Protein AF-A0AAU9XUI8-F1 (afdb_monomer_lite)

Organism: NCBI:txid46732

pLDDT: mean 92.91, std 8.06, range [48.41, 98.62]

Foldseek 3Di:
DPLAQVCCCVPCLVVLVVVVCCQVQADADPNDGGHDADAAEDDLSNLCSQQQFADQPAQLHASFALHGLVCLLVLVPPAGGSDDFLVLLQVLLVDPDPNSSSGHVHRHSHPHRVLRHDYALLVLLLVVLQLLVVVLCCLCVVLVHVVLVVVQCVVLPHDKDWDWDQDPVVRDIDIDMDRQRDPVSVVVSVSCLVRRPQLSSCVVSPPPCSVLSNVLSVLSVLLSVLQQDDPPDPSHDQLVRSLVSLSVSSVSVVVVDPSSSRGSSSSCSNHVVSVSCVVPVHCNVRHCSVVVVVD

Sequence (295 aa):
GKEDYEELKACLGHTFQEIDELKAEGVSIDGEHFDVEWYCCSDWKFLALVYGLNGASSKYFCIWCYCCKDQINNLDIDDWPIERKLSECTWLCQRSTTAARKGCTMPPLLNIPFEFVVVDTLHLFLRIMGLLFHQVVEVVVNNDCPDILSKEMERIQVEFKFYEEYNRLAEKTETKWTSLNGTLIRKELQKVLEKLDIKNVMEAVGTEDAEGIDNLWKGFQTLMRALQVQENDPDYLEPQHFKTYVREWGKLFLEMYYDDDITPYIHTFVYHVPQFLEMHGTLMQFNCQPVEKAC

Secondary structure (DSSP, 8-state):
---SHHHHHHHHHHHHHHHHHHHHH-EEETTEEE-----B---HHHHHHHTTB--TTSSB--SSS--BGGGTT-TTSS-------HHHHHHHTT-SSHHHHTTB-S--SS---GGGB---HHHHHHHHHHHHHHHHHHHHHHTT-HHHHHHHHHHTT----EEEEEETTTTEEEEEE----SGGGHHHHHHHHHH--HHHHHHHHT-TTHHHHHHHHHHHHHHHHHTTS-TTSTT---HHHHHHHHHHHHHHHHHHS-GGG--HHHHIIIIIHHHHHHHHS-STTS-SHHHHHH-

Radius of gyration: 21.37 Å; chains: 1; bounding box: 50×48×60 Å

Structure (mmCIF, N/CA/C/O backbone):
data_AF-A0AAU9XUI8-F1
#
_entry.id   AF-A0AAU9XUI8-F1
#
loop_
_atom_site.group_PDB
_atom_site.id
_atom_site.type_symbol
_atom_site.label_atom_id
_atom_site.label_alt_id
_atom_site.label_comp_id
_atom_site.label_asym_id
_atom_site.label_entity_id
_atom_site.label_seq_id
_atom_site.pdbx_PDB_ins_code
_atom_site.Cartn_x
_atom_site.Cartn_y
_atom_site.Cartn_z
_atom_site.occupancy
_atom_site.B_iso_or_equiv
_atom_site.auth_seq_id
_atom_site.auth_comp_id
_atom_site.auth_asym_id
_atom_site.auth_atom_id
_atom_site.pdbx_PDB_model_num
ATOM 1 N N . GLY A 1 1 ? 24.183 -1.309 5.885 1.00 56.25 1 GLY A N 1
ATOM 2 C CA . GLY A 1 1 ? 24.615 0.043 5.482 1.00 56.25 1 GLY A CA 1
ATOM 3 C C . GLY A 1 1 ? 23.551 1.046 5.870 1.00 56.25 1 GLY A C 1
ATOM 4 O O . GLY A 1 1 ? 22.540 0.642 6.438 1.00 56.25 1 GLY A O 1
ATOM 5 N N . LYS A 1 2 ? 23.768 2.334 5.595 1.00 73.19 2 LYS A N 1
ATOM 6 C CA . LYS A 1 2 ? 22.673 3.312 5.629 1.00 73.19 2 LYS A CA 1
ATOM 7 C C . LYS A 1 2 ? 21.789 3.068 4.409 1.00 73.19 2 LYS A C 1
ATOM 9 O O . LYS A 1 2 ? 22.297 2.834 3.324 1.00 73.19 2 LYS A O 1
ATOM 14 N N . GLU A 1 3 ? 20.481 3.064 4.600 1.00 81.38 3 GLU A N 1
ATOM 15 C CA . GLU A 1 3 ? 19.533 2.876 3.504 1.00 81.38 3 GLU A CA 1
ATOM 16 C C . GLU A 1 3 ? 19.201 4.248 2.903 1.00 81.38 3 GLU A C 1
ATOM 18 O O . GLU A 1 3 ? 18.193 4.870 3.250 1.00 81.38 3 GLU A O 1
ATOM 23 N N . ASP A 1 4 ? 20.123 4.758 2.083 1.00 93.06 4 ASP A N 1
ATOM 24 C CA . ASP A 1 4 ? 19.992 6.017 1.353 1.00 93.06 4 ASP A CA 1
ATOM 25 C C . ASP A 1 4 ? 20.417 5.870 -0.118 1.00 93.06 4 ASP A C 1
ATOM 27 O O . ASP A 1 4 ? 21.011 4.871 -0.524 1.00 93.06 4 ASP A O 1
ATOM 31 N N . TYR A 1 5 ? 20.052 6.864 -0.928 1.00 95.69 5 TYR A N 1
ATOM 32 C CA . TYR A 1 5 ? 20.221 6.834 -2.380 1.00 95.69 5 TYR A CA 1
ATOM 33 C C . TYR A 1 5 ? 21.685 6.676 -2.820 1.00 95.69 5 TYR A C 1
ATOM 35 O O . TYR A 1 5 ? 21.969 5.899 -3.730 1.00 95.69 5 TYR A O 1
ATOM 43 N N . GLU A 1 6 ? 22.614 7.410 -2.199 1.00 95.69 6 GLU A N 1
ATOM 44 C CA . GLU A 1 6 ? 24.020 7.403 -2.624 1.00 95.69 6 GLU A CA 1
ATOM 45 C C . GLU A 1 6 ? 24.696 6.083 -2.254 1.00 95.69 6 GLU A C 1
ATOM 47 O O . GLU A 1 6 ? 25.464 5.549 -3.053 1.00 95.69 6 GLU A O 1
ATOM 52 N N . GLU A 1 7 ? 24.357 5.511 -1.095 1.00 94.25 7 GLU A N 1
ATOM 53 C CA . GLU A 1 7 ? 24.832 4.182 -0.709 1.00 94.25 7 GLU A CA 1
ATOM 54 C C . GLU A 1 7 ? 24.298 3.105 -1.667 1.00 94.25 7 GLU A C 1
ATOM 56 O O . GLU A 1 7 ? 25.074 2.294 -2.166 1.00 94.25 7 GLU A O 1
ATOM 61 N N . LEU A 1 8 ? 22.997 3.113 -1.994 1.00 94.38 8 LEU A N 1
ATOM 62 C CA . LEU A 1 8 ? 22.423 2.151 -2.947 1.00 94.38 8 LEU A CA 1
ATOM 63 C C . LEU A 1 8 ? 23.074 2.271 -4.326 1.00 94.38 8 LEU A C 1
ATOM 65 O O . LEU A 1 8 ? 23.425 1.261 -4.930 1.00 94.38 8 LEU A O 1
ATOM 69 N N . LYS A 1 9 ? 23.297 3.498 -4.805 1.00 95.44 9 LYS A N 1
ATOM 70 C CA . LYS A 1 9 ? 24.006 3.751 -6.060 1.00 95.44 9 LYS A CA 1
ATOM 71 C C . LYS A 1 9 ? 25.438 3.216 -6.028 1.00 95.44 9 LYS A C 1
ATOM 73 O O . LYS A 1 9 ? 25.882 2.615 -7.003 1.00 95.44 9 LYS A O 1
ATOM 78 N N . ALA A 1 10 ? 26.161 3.436 -4.932 1.00 95.19 10 ALA A N 1
ATOM 79 C CA . ALA A 1 10 ? 27.543 2.990 -4.788 1.00 95.19 10 ALA A CA 1
ATOM 80 C C . ALA A 1 10 ? 27.653 1.463 -4.658 1.00 95.19 10 ALA A C 1
ATOM 82 O O . ALA A 1 10 ? 28.539 0.861 -5.261 1.00 95.19 10 ALA A O 1
ATOM 83 N N . CYS A 1 11 ? 26.759 0.835 -3.892 1.00 93.81 11 CYS A N 1
ATOM 84 C CA . CYS A 1 11 ? 26.808 -0.595 -3.600 1.00 93.81 11 CYS A CA 1
ATOM 85 C C . CYS A 1 11 ? 26.188 -1.466 -4.699 1.00 93.81 11 CYS A C 1
ATOM 87 O O . CYS A 1 11 ? 26.711 -2.542 -4.968 1.00 93.81 11 CYS A O 1
ATOM 89 N N . LEU A 1 12 ? 25.084 -1.028 -5.313 1.00 94.06 12 LEU A N 1
ATOM 90 C CA . LEU A 1 12 ? 24.313 -1.819 -6.282 1.00 94.06 12 LEU A CA 1
ATOM 91 C C . LEU A 1 12 ? 24.467 -1.331 -7.726 1.00 94.06 12 LEU A C 1
ATOM 93 O O . LEU A 1 12 ? 23.926 -1.952 -8.634 1.00 94.06 12 LEU A O 1
ATOM 97 N N . GLY A 1 13 ? 25.218 -0.251 -7.967 1.00 94.25 13 GLY A N 1
ATOM 98 C CA . GLY A 1 13 ? 25.363 0.338 -9.301 1.00 94.25 13 GLY A CA 1
ATOM 99 C C . GLY A 1 13 ? 25.880 -0.637 -10.362 1.00 94.25 13 GLY A C 1
ATOM 100 O O . GLY A 1 13 ? 25.384 -0.614 -11.482 1.00 94.25 13 GLY A O 1
ATOM 101 N N . HIS A 1 14 ? 26.816 -1.527 -10.008 1.00 96.12 14 HIS A N 1
ATOM 102 C CA . HIS A 1 14 ? 27.285 -2.577 -10.922 1.00 96.12 14 HIS A CA 1
ATOM 103 C C . HIS A 1 14 ? 26.170 -3.577 -11.249 1.00 96.12 14 HIS A C 1
ATOM 105 O O . HIS A 1 14 ? 25.941 -3.887 -12.409 1.00 96.12 14 HIS A O 1
ATOM 111 N N . THR A 1 15 ? 25.414 -4.019 -10.243 1.00 95.94 15 THR A N 1
ATOM 112 C CA . THR A 1 15 ? 24.267 -4.916 -10.439 1.00 95.94 15 THR A CA 1
ATOM 113 C C . THR A 1 15 ? 23.187 -4.283 -11.312 1.00 95.94 15 THR A C 1
ATOM 115 O O . THR A 1 15 ? 22.599 -4.956 -12.149 1.00 95.94 15 THR A O 1
ATOM 118 N N . PHE A 1 16 ? 22.932 -2.982 -11.164 1.00 95.56 16 PHE A N 1
ATOM 119 C CA . PHE A 1 16 ? 21.989 -2.273 -12.031 1.00 95.56 16 PHE A CA 1
ATOM 120 C C . PHE A 1 16 ? 22.480 -2.194 -13.484 1.00 95.56 16 PHE A C 1
ATOM 122 O O . PHE A 1 16 ? 21.672 -2.342 -14.394 1.00 95.56 16 PHE A O 1
ATOM 129 N N . GLN A 1 17 ? 23.790 -2.043 -13.708 1.00 95.62 17 GLN A N 1
ATOM 130 C CA . GLN A 1 17 ? 24.379 -2.125 -15.051 1.00 95.62 17 GLN A CA 1
ATOM 131 C C . GLN A 1 17 ? 24.225 -3.526 -15.651 1.00 95.62 17 GLN A C 1
ATOM 133 O O . GLN A 1 17 ? 23.785 -3.640 -16.788 1.00 95.62 17 GLN A O 1
ATOM 138 N N . GLU A 1 18 ? 24.489 -4.584 -14.880 1.00 96.06 18 GLU A N 1
ATOM 139 C CA . GLU A 1 18 ? 24.291 -5.973 -15.327 1.00 96.06 18 GLU A CA 1
ATOM 140 C C . GLU A 1 18 ? 22.822 -6.254 -15.696 1.00 96.06 18 GLU A C 1
ATOM 142 O O . GLU A 1 18 ? 22.547 -6.931 -16.685 1.00 96.06 18 GLU A O 1
ATOM 147 N N . ILE A 1 19 ? 21.863 -5.710 -14.935 1.00 95.94 19 ILE A N 1
ATOM 148 C CA . ILE A 1 19 ? 20.425 -5.794 -15.245 1.00 95.94 19 ILE A CA 1
ATOM 149 C C . ILE A 1 19 ? 20.117 -5.134 -16.597 1.00 95.94 19 ILE A C 1
ATOM 151 O O . ILE A 1 19 ? 19.383 -5.709 -17.407 1.00 95.94 19 ILE A O 1
ATOM 155 N N . ASP A 1 20 ? 20.677 -3.948 -16.847 1.00 95.12 20 ASP A N 1
ATOM 156 C CA . ASP A 1 20 ? 20.477 -3.199 -18.090 1.00 95.12 20 ASP A CA 1
ATOM 157 C C . ASP A 1 20 ? 21.125 -3.893 -19.296 1.00 95.12 20 ASP A C 1
ATOM 159 O O . ASP A 1 20 ? 20.507 -3.977 -20.359 1.00 95.12 20 ASP A O 1
ATOM 163 N N . GLU A 1 21 ? 22.335 -4.429 -19.128 1.00 96.25 21 GLU A N 1
ATOM 164 C CA . GLU A 1 21 ? 23.044 -5.209 -20.146 1.00 96.25 21 GLU A CA 1
ATOM 165 C C . GLU A 1 21 ? 22.259 -6.472 -20.507 1.00 96.25 21 GLU A C 1
ATOM 167 O O . GLU A 1 21 ? 21.961 -6.689 -21.679 1.00 96.25 21 GLU A O 1
ATOM 172 N N . LEU A 1 22 ? 21.807 -7.248 -19.514 1.00 96.06 22 LEU A N 1
ATOM 173 C CA . LEU A 1 22 ? 20.989 -8.444 -19.749 1.00 96.06 22 LEU A CA 1
ATOM 174 C C . LEU A 1 22 ? 19.675 -8.126 -20.468 1.00 96.06 22 LEU A C 1
ATOM 176 O O . LEU A 1 22 ? 19.237 -8.896 -21.318 1.00 96.06 22 LEU A O 1
ATOM 180 N N . LYS A 1 23 ? 19.046 -6.990 -20.154 1.00 95.12 23 LYS A N 1
ATOM 181 C CA . LYS A 1 23 ? 17.828 -6.541 -20.842 1.00 95.12 23 LYS A CA 1
ATOM 182 C C . LYS A 1 23 ? 18.091 -6.164 -22.301 1.00 95.12 23 LYS A C 1
ATOM 184 O O . LYS A 1 23 ? 17.230 -6.379 -23.147 1.00 95.12 23 LYS A O 1
ATOM 189 N N . ALA A 1 24 ? 19.239 -5.553 -22.585 1.00 95.38 24 ALA A N 1
ATOM 190 C CA . ALA A 1 24 ? 19.593 -5.090 -23.923 1.00 95.38 24 ALA A CA 1
ATOM 191 C C . ALA A 1 24 ? 20.117 -6.217 -24.822 1.00 95.38 24 ALA A C 1
ATOM 193 O O . ALA A 1 24 ? 19.858 -6.211 -26.025 1.00 95.38 24 ALA A O 1
ATOM 194 N N . GLU A 1 25 ? 20.873 -7.149 -24.245 1.00 96.38 25 GLU A N 1
ATOM 195 C CA . GLU A 1 25 ? 21.590 -8.192 -24.974 1.00 96.38 25 GLU A CA 1
ATOM 196 C C . GLU A 1 25 ? 20.904 -9.555 -24.923 1.00 96.38 25 GLU A C 1
ATOM 198 O O . GLU A 1 25 ? 21.263 -10.415 -25.719 1.00 96.38 25 GLU A O 1
ATOM 203 N N . GLY A 1 26 ? 19.953 -9.777 -24.013 1.00 95.94 26 GLY A N 1
ATOM 204 C CA . GLY A 1 26 ? 19.338 -11.086 -23.810 1.00 95.94 26 GLY A CA 1
ATOM 205 C C . GLY A 1 26 ? 20.325 -12.141 -23.293 1.00 95.94 26 GLY A C 1
ATOM 206 O O . GLY A 1 26 ? 21.434 -11.850 -22.844 1.00 95.94 26 GLY A O 1
ATOM 207 N N . VAL A 1 27 ? 19.921 -13.409 -23.344 1.00 96.56 27 VAL A N 1
ATOM 208 C CA . VAL A 1 27 ? 20.746 -14.559 -22.945 1.00 96.56 27 VAL A CA 1
ATOM 209 C C . VAL A 1 27 ? 20.716 -15.605 -24.050 1.00 96.56 27 VAL A C 1
ATOM 211 O O . VAL A 1 27 ? 19.664 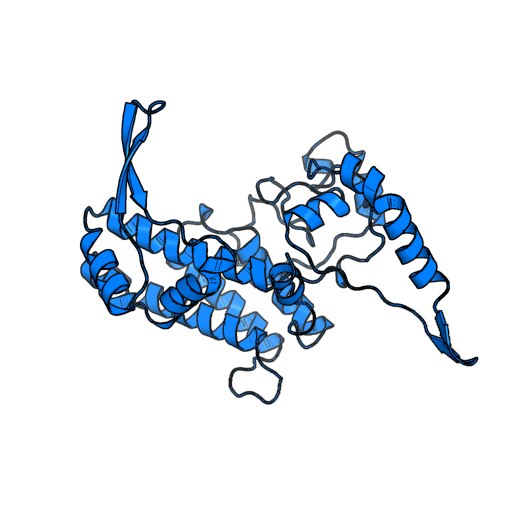-15.897 -24.604 1.00 96.56 27 VAL A O 1
ATOM 214 N N . SER A 1 28 ? 21.867 -16.201 -24.372 1.00 96.38 28 SER A N 1
ATOM 215 C CA . SER A 1 28 ? 21.942 -17.308 -25.335 1.00 96.38 28 SER A CA 1
ATOM 216 C C . SER A 1 28 ? 22.250 -18.629 -24.628 1.00 96.38 28 SER A C 1
ATOM 218 O O . SER A 1 28 ? 23.286 -18.748 -23.974 1.00 96.38 28 SER A O 1
ATOM 220 N N . ILE A 1 29 ? 21.368 -19.621 -24.764 1.00 95.88 29 ILE A N 1
ATOM 221 C CA . ILE A 1 29 ? 21.481 -20.951 -24.142 1.00 95.88 29 ILE A CA 1
ATOM 222 C C . ILE A 1 29 ? 21.334 -22.000 -25.244 1.00 95.88 29 ILE A C 1
ATOM 224 O O . ILE A 1 29 ? 20.373 -21.968 -26.002 1.00 95.88 29 ILE A O 1
ATOM 228 N N . ASP A 1 30 ? 22.314 -22.900 -25.375 1.00 96.06 30 ASP A N 1
ATOM 229 C CA . ASP A 1 30 ? 22.325 -23.986 -26.374 1.00 96.06 30 ASP A CA 1
ATOM 230 C C . ASP A 1 30 ? 22.086 -23.540 -27.834 1.00 96.06 30 ASP A C 1
ATOM 232 O O . ASP A 1 30 ? 21.603 -24.296 -28.674 1.00 96.06 30 ASP A O 1
ATOM 236 N N . GLY A 1 31 ? 22.489 -22.307 -28.160 1.00 94.94 31 GLY A N 1
ATOM 237 C CA . GLY A 1 31 ? 22.332 -21.715 -29.493 1.00 94.94 31 GLY A CA 1
ATOM 238 C C . GLY A 1 31 ? 20.983 -21.030 -29.734 1.00 94.94 31 GLY A C 1
ATOM 239 O O . GLY A 1 31 ? 20.799 -20.455 -30.806 1.00 94.94 31 GLY A O 1
ATOM 240 N N . GLU A 1 32 ? 20.076 -21.042 -28.757 1.00 97.19 32 GLU A N 1
ATOM 241 C CA . GLU A 1 32 ? 18.830 -20.274 -28.768 1.00 97.19 32 GLU A CA 1
ATOM 242 C C . GLU A 1 32 ? 18.992 -18.966 -27.989 1.00 97.19 32 GLU A C 1
ATOM 244 O O . GLU A 1 32 ? 19.669 -18.924 -26.961 1.00 97.19 32 GLU A O 1
ATOM 249 N N . HIS A 1 33 ? 18.386 -17.893 -28.497 1.00 97.00 33 HIS A N 1
ATOM 250 C CA . HIS A 1 33 ? 18.430 -16.563 -27.897 1.00 97.00 33 HIS A CA 1
ATOM 251 C C . HIS A 1 33 ? 17.125 -16.251 -27.166 1.00 97.00 33 HIS A C 1
ATOM 253 O O . HIS A 1 33 ? 16.044 -16.470 -27.715 1.00 97.00 33 HIS A O 1
ATOM 259 N N . PHE A 1 34 ? 17.240 -15.698 -25.964 1.00 97.50 34 PHE A N 1
ATOM 260 C CA . PHE A 1 34 ? 16.134 -15.337 -25.090 1.00 97.50 34 PHE A CA 1
ATOM 261 C C . PHE A 1 34 ? 16.229 -13.859 -24.726 1.00 97.50 34 PHE A C 1
ATOM 263 O O . PHE A 1 34 ? 17.203 -13.435 -24.102 1.00 97.50 34 PHE A O 1
ATOM 270 N N . ASP A 1 35 ? 15.198 -13.093 -25.071 1.00 97.31 35 ASP A N 1
ATOM 271 C CA . ASP A 1 35 ? 15.041 -11.727 -24.579 1.00 97.31 35 ASP A CA 1
ATOM 272 C C . ASP A 1 35 ? 14.717 -11.743 -23.077 1.00 97.31 35 ASP A C 1
ATOM 274 O O . ASP A 1 35 ? 14.042 -12.650 -22.578 1.00 97.31 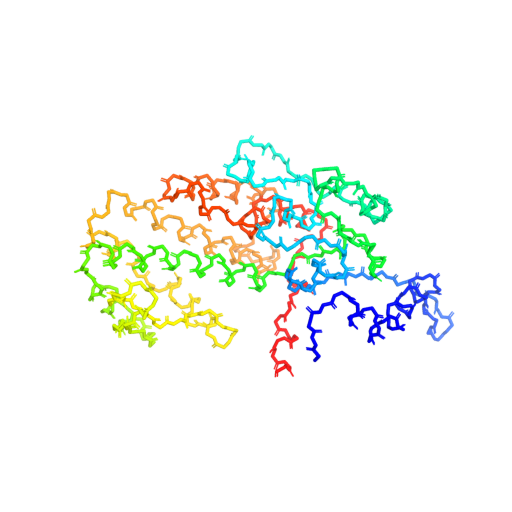35 ASP A O 1
ATOM 278 N N . VAL A 1 36 ? 15.182 -10.729 -22.345 1.00 95.50 36 VAL A N 1
ATOM 279 C CA . VAL A 1 36 ? 14.963 -10.608 -20.896 1.00 95.50 36 VAL A CA 1
ATOM 280 C C . VAL A 1 36 ? 14.090 -9.394 -20.595 1.00 95.50 36 VAL A C 1
ATOM 282 O O . VAL A 1 36 ? 14.446 -8.261 -20.918 1.00 95.50 36 VAL A O 1
ATOM 285 N N . GLU A 1 37 ? 12.971 -9.619 -19.904 1.00 93.81 37 GLU A N 1
ATOM 286 C CA . GLU A 1 37 ? 12.119 -8.560 -19.359 1.00 93.81 37 GLU A CA 1
ATOM 287 C C . GLU A 1 37 ? 12.142 -8.589 -17.828 1.00 93.81 37 GLU A C 1
ATOM 289 O O . GLU A 1 37 ? 11.849 -9.604 -17.194 1.00 93.81 37 GLU A O 1
ATOM 294 N N . TRP A 1 38 ? 12.507 -7.457 -17.226 1.00 94.62 38 TRP A N 1
ATOM 295 C CA . TRP A 1 38 ? 12.613 -7.324 -15.778 1.00 94.62 38 TRP A CA 1
ATOM 296 C C . TRP A 1 38 ? 11.360 -6.711 -15.172 1.00 94.62 38 TRP A C 1
ATOM 298 O O . TRP A 1 38 ? 10.917 -5.639 -15.586 1.00 94.62 38 TRP A O 1
ATOM 308 N N . TYR A 1 39 ? 10.892 -7.346 -14.102 1.00 94.62 39 TYR A N 1
ATOM 309 C CA . TYR A 1 39 ? 9.878 -6.826 -13.197 1.00 94.62 39 TYR A CA 1
ATOM 310 C C . TYR A 1 39 ? 10.537 -6.487 -11.860 1.00 94.62 39 TYR A C 1
ATOM 312 O O . TYR A 1 39 ? 11.420 -7.205 -11.388 1.00 94.62 39 TYR A O 1
ATOM 320 N N . CYS A 1 40 ? 10.108 -5.393 -11.238 1.00 94.56 40 CYS A N 1
ATOM 321 C CA . CYS A 1 40 ? 10.583 -4.963 -9.930 1.00 94.56 40 CYS A CA 1
ATOM 322 C C . CYS A 1 40 ? 9.425 -4.988 -8.936 1.00 94.56 40 CYS A C 1
ATOM 324 O O . CYS A 1 40 ? 8.393 -4.374 -9.177 1.00 94.56 40 CYS A O 1
ATOM 326 N N . CYS A 1 41 ? 9.607 -5.667 -7.808 1.00 93.88 41 CYS A N 1
ATOM 327 C CA . CYS A 1 41 ? 8.666 -5.671 -6.695 1.00 93.88 41 CYS A CA 1
ATOM 328 C C . CYS A 1 41 ? 9.476 -5.574 -5.405 1.00 93.88 41 CYS A C 1
ATOM 330 O O . CYS A 1 41 ? 10.363 -6.393 -5.166 1.00 93.88 41 CYS A O 1
ATOM 332 N N . SER A 1 42 ? 9.216 -4.546 -4.604 1.00 93.12 42 SER A N 1
ATOM 333 C CA . SER A 1 42 ? 9.920 -4.302 -3.346 1.00 93.12 42 SER A CA 1
ATOM 334 C C . SER A 1 42 ? 9.079 -3.408 -2.435 1.00 93.12 42 SER A C 1
ATOM 336 O O . SER A 1 42 ? 8.037 -2.889 -2.849 1.00 93.12 42 SER A O 1
ATOM 338 N N . ASP A 1 43 ? 9.523 -3.211 -1.197 1.00 91.88 43 ASP A N 1
ATOM 339 C CA . ASP A 1 43 ? 8.865 -2.302 -0.268 1.00 91.88 43 ASP A CA 1
ATOM 340 C C . ASP A 1 43 ? 8.940 -0.837 -0.748 1.00 91.88 43 ASP A C 1
ATOM 342 O O . ASP A 1 43 ? 9.807 -0.430 -1.531 1.00 91.88 43 ASP A O 1
ATOM 346 N N . TRP A 1 44 ? 8.015 -0.009 -0.251 1.00 94.44 44 TRP A N 1
ATOM 347 C CA . TRP A 1 44 ? 7.873 1.384 -0.686 1.00 94.44 44 TRP A CA 1
ATOM 348 C C . TRP A 1 44 ? 9.148 2.206 -0.519 1.00 94.44 44 TRP A C 1
ATOM 350 O O . TRP A 1 44 ? 9.434 3.073 -1.346 1.00 94.44 44 TRP A O 1
ATOM 360 N N . LYS A 1 45 ? 9.885 2.000 0.578 1.00 94.19 45 LYS A N 1
ATOM 361 C CA . LYS A 1 45 ? 11.055 2.818 0.890 1.00 94.19 45 LYS A CA 1
ATOM 362 C C . LYS A 1 45 ? 12.165 2.509 -0.100 1.00 94.19 45 LYS A C 1
ATOM 364 O O . LYS A 1 45 ? 12.710 3.450 -0.677 1.00 94.19 45 LYS A O 1
ATOM 369 N N . PHE A 1 46 ? 12.431 1.229 -0.349 1.00 94.81 46 PHE A N 1
ATOM 370 C CA . PHE A 1 46 ? 13.392 0.823 -1.362 1.00 94.81 46 PHE A CA 1
ATOM 371 C C . PHE A 1 46 ? 13.013 1.369 -2.742 1.00 94.81 46 PHE A C 1
ATOM 373 O O . PHE A 1 46 ? 13.839 2.024 -3.375 1.00 94.81 46 PHE A O 1
ATOM 380 N N . LEU A 1 47 ? 11.757 1.186 -3.176 1.00 96.44 47 LEU A N 1
ATOM 381 C CA . LEU A 1 47 ? 11.278 1.695 -4.468 1.00 96.44 47 LEU A CA 1
ATOM 382 C C . LEU A 1 47 ? 11.433 3.218 -4.576 1.00 96.44 47 LEU A C 1
ATOM 384 O O . LEU A 1 47 ? 11.980 3.720 -5.557 1.00 96.44 47 LEU A O 1
ATOM 388 N N . ALA A 1 48 ? 11.017 3.970 -3.556 1.00 97.06 48 ALA A N 1
ATOM 389 C CA . ALA A 1 48 ? 11.179 5.419 -3.554 1.00 97.06 48 ALA A CA 1
ATOM 390 C C . ALA A 1 48 ? 12.656 5.825 -3.675 1.00 97.06 48 ALA A C 1
ATOM 392 O O . ALA A 1 48 ? 12.973 6.745 -4.423 1.00 97.06 48 ALA A O 1
ATOM 393 N N . LEU A 1 49 ? 13.570 5.120 -3.000 1.00 96.94 49 LEU A N 1
ATOM 394 C CA . LEU A 1 49 ? 15.000 5.394 -3.103 1.00 96.94 49 LEU A CA 1
ATOM 395 C C . LEU A 1 49 ? 15.544 5.079 -4.500 1.00 96.94 49 LEU A C 1
ATOM 397 O O . LEU A 1 49 ? 16.127 5.961 -5.123 1.00 96.94 49 LEU A O 1
ATOM 401 N N . VAL A 1 50 ? 15.339 3.872 -5.032 1.00 96.69 50 VAL A N 1
ATOM 402 C CA . VAL A 1 50 ? 15.930 3.482 -6.327 1.00 96.69 50 VAL A CA 1
ATOM 403 C C . VAL A 1 50 ? 15.344 4.240 -7.515 1.00 96.69 50 VAL A C 1
ATOM 405 O O . VAL A 1 50 ? 16.039 4.414 -8.509 1.00 96.69 50 VAL A O 1
ATOM 408 N N . TYR A 1 51 ? 14.117 4.758 -7.420 1.00 97.62 51 TYR A N 1
ATOM 409 C CA . TYR A 1 51 ? 13.538 5.634 -8.448 1.00 97.62 51 TYR A CA 1
ATOM 410 C C . TYR A 1 51 ? 13.784 7.127 -8.194 1.00 97.62 51 TYR A C 1
ATOM 412 O O . TYR A 1 51 ? 13.298 7.963 -8.959 1.00 97.62 51 TYR A O 1
ATOM 420 N N . GLY A 1 52 ? 14.534 7.480 -7.143 1.00 97.19 52 GLY A N 1
ATOM 421 C CA . GLY A 1 52 ? 14.856 8.868 -6.821 1.00 97.19 52 GLY A CA 1
ATOM 422 C C . GLY A 1 52 ? 13.610 9.702 -6.517 1.00 97.19 52 GLY A C 1
ATOM 423 O O . GLY A 1 52 ? 13.495 10.847 -6.954 1.00 97.19 52 GLY A O 1
ATOM 424 N N . LEU A 1 53 ? 12.649 9.119 -5.807 1.00 97.44 53 LEU A N 1
ATOM 425 C CA . LEU A 1 53 ? 11.384 9.728 -5.425 1.00 97.44 53 LEU A CA 1
ATOM 426 C C . LEU A 1 53 ? 11.371 10.113 -3.942 1.00 97.44 53 LEU A C 1
ATOM 428 O O . LEU A 1 53 ? 12.145 9.648 -3.106 1.00 97.44 53 LEU A O 1
ATOM 432 N N . ASN A 1 54 ? 10.440 10.993 -3.607 1.00 95.69 54 ASN A N 1
ATOM 433 C CA . ASN A 1 54 ? 10.091 11.327 -2.241 1.00 95.69 54 ASN A CA 1
ATOM 434 C C . ASN A 1 54 ? 9.483 10.127 -1.497 1.00 95.69 54 ASN A C 1
ATOM 436 O O . ASN A 1 54 ? 8.789 9.293 -2.074 1.00 95.69 54 ASN A O 1
ATOM 440 N N . GLY A 1 55 ? 9.671 10.098 -0.177 1.00 94.06 55 GLY A N 1
ATOM 441 C CA . GLY A 1 55 ? 9.041 9.092 0.676 1.00 94.06 55 GLY A CA 1
ATOM 442 C C . GLY A 1 55 ? 7.522 9.268 0.799 1.00 94.06 55 GLY A C 1
ATOM 443 O O . GLY A 1 55 ? 6.985 10.357 0.577 1.00 94.06 55 GLY A O 1
ATOM 444 N N . ALA A 1 56 ? 6.853 8.205 1.255 1.00 93.12 56 ALA A N 1
ATOM 445 C CA . ALA A 1 56 ? 5.396 8.088 1.394 1.00 93.12 56 ALA A CA 1
ATOM 446 C C . ALA A 1 56 ? 4.716 9.229 2.189 1.00 93.12 56 ALA A C 1
ATOM 448 O O . ALA A 1 56 ? 3.545 9.531 1.984 1.00 93.12 56 ALA A O 1
ATOM 449 N N . SER A 1 57 ? 5.437 9.897 3.094 1.00 92.62 57 SER A N 1
ATOM 450 C CA . SER A 1 57 ? 4.916 11.012 3.897 1.00 92.62 57 SER A CA 1
ATOM 451 C C . SER A 1 57 ? 4.933 12.371 3.180 1.00 92.62 57 SER A C 1
ATOM 453 O O . SER A 1 57 ? 4.447 13.359 3.735 1.00 92.62 57 SER A O 1
ATOM 455 N N . SER A 1 58 ? 5.466 12.450 1.962 1.00 95.06 58 SER A N 1
ATOM 456 C CA . SER A 1 58 ? 5.637 13.706 1.220 1.00 95.06 58 SER A CA 1
ATOM 457 C C . SER A 1 58 ? 4.366 14.142 0.488 1.00 95.06 58 SER A C 1
ATOM 459 O O . SER A 1 58 ? 3.447 13.352 0.301 1.00 95.06 58 SER A O 1
ATOM 461 N N . LYS A 1 59 ? 4.317 15.403 0.022 1.00 95.62 59 LYS A N 1
ATOM 462 C CA . LYS A 1 59 ? 3.175 15.927 -0.753 1.00 95.62 59 LYS A CA 1
ATOM 463 C C . LYS A 1 59 ? 2.879 15.085 -1.995 1.00 95.62 59 LYS A C 1
ATOM 465 O O . LYS A 1 59 ? 1.733 14.723 -2.207 1.00 95.62 59 LYS A O 1
ATOM 470 N N . TYR A 1 60 ? 3.902 14.800 -2.797 1.00 96.81 60 TYR A N 1
ATOM 471 C CA . TYR A 1 60 ? 3.839 13.824 -3.884 1.00 96.81 60 TYR A CA 1
ATOM 472 C C . TYR A 1 60 ? 4.479 12.548 -3.366 1.00 96.81 60 TYR A C 1
ATOM 474 O O . TYR A 1 60 ? 5.703 12.495 -3.230 1.00 96.81 60 TYR A O 1
ATOM 482 N N . PHE A 1 61 ? 3.639 11.591 -3.001 1.00 96.44 61 PHE A N 1
ATOM 483 C CA . PHE A 1 61 ? 4.051 10.360 -2.338 1.00 96.44 61 PHE A CA 1
ATOM 484 C C . PHE A 1 61 ? 4.102 9.178 -3.307 1.00 96.44 61 PHE A C 1
ATOM 486 O O . PHE A 1 61 ? 4.919 8.286 -3.112 1.00 96.44 61 PHE A O 1
ATOM 493 N N . CYS A 1 62 ? 3.218 9.162 -4.314 1.00 97.75 62 CYS A N 1
ATOM 494 C CA . CYS A 1 62 ? 2.939 7.974 -5.112 1.00 97.75 62 CYS A CA 1
ATOM 495 C C . CYS A 1 62 ? 4.092 7.610 -6.054 1.00 97.75 62 CYS A C 1
ATOM 497 O O . CYS A 1 62 ? 4.624 8.471 -6.764 1.00 97.75 62 CYS A O 1
ATOM 499 N N . ILE A 1 63 ? 4.422 6.315 -6.081 1.00 98.00 63 ILE A N 1
ATOM 500 C CA . ILE A 1 63 ? 5.446 5.724 -6.948 1.00 98.00 63 ILE A CA 1
ATOM 501 C C . ILE A 1 63 ? 5.018 5.737 -8.416 1.00 98.00 63 ILE A C 1
ATOM 503 O O . ILE A 1 63 ? 5.890 5.797 -9.267 1.00 98.00 63 ILE A O 1
ATOM 507 N N . TRP A 1 64 ? 3.717 5.727 -8.725 1.00 98.31 64 TRP A N 1
ATOM 508 C CA . TRP A 1 64 ? 3.221 5.489 -10.089 1.00 98.31 64 TRP A CA 1
ATOM 509 C C . TRP A 1 64 ? 2.537 6.693 -10.743 1.00 98.31 64 TRP A C 1
ATOM 511 O O . TRP A 1 64 ? 2.627 6.861 -11.959 1.00 98.31 64 TRP A O 1
ATOM 521 N N . CYS A 1 65 ? 1.900 7.560 -9.953 1.00 97.88 65 CYS A N 1
ATOM 522 C CA . CYS A 1 65 ? 1.155 8.717 -10.452 1.00 97.88 65 CYS A CA 1
ATOM 523 C C . CYS A 1 65 ? 1.579 10.037 -9.788 1.00 97.88 65 CYS A C 1
ATOM 525 O O . CYS A 1 65 ? 2.461 10.079 -8.915 1.00 97.88 65 CYS A O 1
ATOM 527 N N . TYR A 1 66 ? 0.937 11.135 -10.196 1.00 96.62 66 TYR A N 1
ATOM 528 C CA . TYR A 1 66 ? 1.158 12.467 -9.628 1.00 96.62 66 TYR A CA 1
ATOM 529 C C . TYR A 1 66 ? 0.129 12.898 -8.574 1.00 96.62 66 TYR A C 1
ATOM 531 O O . TYR A 1 66 ? 0.089 14.086 -8.240 1.00 96.62 66 TYR A O 1
ATOM 539 N N . CYS A 1 67 ? -0.650 11.966 -8.010 1.00 96.88 67 CYS A N 1
ATOM 540 C CA . CYS A 1 67 ? -1.537 12.256 -6.883 1.00 96.88 67 CYS A CA 1
ATOM 541 C C . CYS A 1 67 ? -0.762 12.941 -5.754 1.00 96.88 67 CYS A C 1
ATOM 543 O O . CYS A 1 67 ? 0.346 12.527 -5.381 1.00 96.88 67 CYS A O 1
ATOM 545 N N . CYS A 1 68 ? -1.351 14.000 -5.203 1.00 95.50 68 CYS A N 1
ATOM 546 C CA . CYS A 1 68 ? -0.799 14.682 -4.045 1.00 95.50 68 CYS A CA 1
ATOM 547 C C . CYS A 1 68 ? -1.644 14.443 -2.794 1.00 95.50 68 CYS A C 1
ATOM 549 O O . CYS A 1 68 ? -2.794 14.021 -2.887 1.00 95.50 68 CYS A O 1
ATOM 551 N N . LYS A 1 69 ? -1.070 14.714 -1.617 1.00 94.38 69 LYS A N 1
ATOM 552 C CA . LYS A 1 69 ? -1.775 14.597 -0.331 1.00 94.38 69 LYS A CA 1
ATOM 553 C C . LYS A 1 69 ? -3.083 15.386 -0.289 1.00 94.38 69 LYS A C 1
ATOM 555 O O . LYS A 1 69 ? -4.045 14.894 0.274 1.00 94.38 69 LYS A O 1
ATOM 560 N N . ASP A 1 70 ? -3.142 16.536 -0.957 1.00 94.25 70 ASP A N 1
ATOM 561 C CA . ASP A 1 70 ? -4.350 17.371 -1.021 1.00 94.25 70 ASP A CA 1
ATOM 562 C C . ASP A 1 70 ? -5.506 16.697 -1.799 1.00 94.25 70 ASP A C 1
ATOM 564 O O . ASP A 1 70 ? -6.621 17.204 -1.799 1.00 94.25 70 ASP A O 1
ATOM 568 N N . GLN A 1 71 ? -5.236 15.601 -2.518 1.00 95.69 71 GLN A N 1
ATOM 569 C CA . GLN A 1 71 ? -6.203 14.882 -3.356 1.00 95.69 71 GLN A CA 1
ATOM 570 C C . GLN A 1 71 ? -6.368 13.415 -2.945 1.00 95.69 71 GLN A C 1
ATOM 572 O O . GLN A 1 71 ? -7.144 12.700 -3.575 1.00 95.69 71 GLN A O 1
ATOM 577 N N . ILE A 1 72 ? -5.622 12.940 -1.942 1.00 95.75 72 ILE A N 1
ATOM 578 C CA . ILE A 1 72 ? -5.527 11.506 -1.642 1.00 95.75 72 ILE A CA 1
ATOM 579 C C . ILE A 1 72 ? -6.855 10.924 -1.139 1.00 95.75 72 ILE A C 1
ATOM 581 O O . ILE A 1 72 ? -7.185 9.789 -1.472 1.00 95.75 72 ILE A O 1
ATOM 585 N N . ASN A 1 73 ? -7.629 11.726 -0.408 1.00 95.81 73 ASN A N 1
ATOM 586 C CA . ASN A 1 73 ? -8.965 11.413 0.097 1.00 95.81 73 ASN A CA 1
ATOM 587 C C . ASN A 1 73 ? -10.075 11.617 -0.951 1.00 95.81 73 ASN A C 1
ATOM 589 O O . ASN A 1 73 ? -11.210 11.219 -0.720 1.00 95.81 73 ASN A O 1
ATOM 593 N N . ASN A 1 74 ? -9.790 12.215 -2.114 1.00 95.88 74 ASN A N 1
ATOM 594 C CA . ASN A 1 74 ? -10.803 12.386 -3.149 1.00 95.88 74 ASN A CA 1
ATOM 595 C C . ASN A 1 74 ? -10.966 11.085 -3.947 1.00 95.88 74 ASN A C 1
ATOM 597 O O . ASN A 1 74 ? -10.292 10.851 -4.956 1.00 95.88 74 ASN A O 1
ATOM 601 N N . LEU A 1 75 ? -11.877 10.230 -3.479 1.00 94.50 75 LEU A N 1
ATOM 602 C CA . LEU A 1 75 ? -12.207 8.965 -4.131 1.00 94.50 75 LEU A CA 1
ATOM 603 C C . LEU A 1 75 ? -13.239 9.089 -5.258 1.00 94.50 75 LEU A C 1
ATOM 605 O O . LEU A 1 75 ? -13.555 8.076 -5.877 1.00 94.50 75 LEU A O 1
ATOM 609 N N . ASP A 1 76 ? -13.701 10.293 -5.598 1.00 93.94 76 ASP A N 1
ATOM 610 C CA . ASP A 1 76 ? -14.550 10.526 -6.776 1.00 93.94 76 ASP A CA 1
ATOM 611 C C . ASP A 1 76 ? -13.745 10.712 -8.071 1.00 93.94 76 ASP A C 1
ATOM 613 O O . ASP A 1 76 ? -14.316 10.749 -9.157 1.00 93.94 76 ASP A O 1
ATOM 617 N N . ILE A 1 77 ? -12.414 10.800 -7.984 1.00 94.94 77 ILE A N 1
ATOM 618 C CA . ILE A 1 77 ? -11.536 10.807 -9.160 1.00 94.94 77 ILE A CA 1
ATOM 619 C C . ILE A 1 77 ? -11.615 9.444 -9.845 1.00 94.94 77 ILE A C 1
ATOM 621 O O . ILE A 1 77 ? -11.241 8.452 -9.234 1.00 94.94 77 ILE A O 1
ATOM 625 N N . ASP A 1 78 ? -12.054 9.386 -11.104 1.00 91.75 78 ASP A N 1
ATOM 626 C CA . ASP A 1 78 ? -12.255 8.119 -11.824 1.00 91.75 78 ASP A CA 1
ATOM 627 C C . ASP A 1 78 ? -11.014 7.219 -11.814 1.00 91.75 78 ASP A C 1
ATOM 629 O O . ASP A 1 78 ? -11.118 6.027 -11.510 1.00 91.75 78 ASP A O 1
ATOM 633 N N . ASP A 1 79 ? -9.843 7.794 -12.109 1.00 93.81 79 ASP A N 1
ATOM 634 C CA . ASP A 1 79 ? -8.589 7.052 -12.138 1.00 93.81 79 ASP A CA 1
ATOM 635 C C . ASP A 1 79 ? -7.359 7.909 -11.808 1.00 93.81 79 ASP A C 1
ATOM 637 O O . ASP A 1 79 ? -7.305 9.108 -12.094 1.00 93.81 79 ASP A O 1
ATOM 641 N N . TRP A 1 80 ? -6.342 7.242 -11.266 1.00 97.56 80 TRP A N 1
ATOM 642 C CA . TRP A 1 80 ? -4.976 7.741 -11.147 1.00 97.56 80 TRP A CA 1
ATOM 643 C C . TRP A 1 80 ? -4.071 6.818 -11.961 1.00 97.56 80 TRP A C 1
ATOM 645 O O . TRP A 1 80 ? -3.607 5.805 -11.430 1.00 97.56 80 TRP A O 1
ATOM 655 N N . PRO A 1 81 ? -3.826 7.122 -13.245 1.00 97.62 81 PRO A N 1
ATOM 656 C CA . PRO A 1 81 ? -3.090 6.217 -14.113 1.00 97.62 81 PRO A CA 1
ATOM 657 C C . PRO A 1 81 ? -1.634 6.070 -13.662 1.00 97.62 81 PRO A C 1
ATOM 659 O O . PRO A 1 81 ? -1.036 7.004 -13.119 1.00 97.62 81 PRO A O 1
ATOM 662 N N . ILE A 1 82 ? -1.041 4.908 -13.932 1.00 98.06 82 ILE A N 1
ATOM 663 C CA . ILE A 1 82 ? 0.416 4.753 -13.947 1.00 98.06 82 ILE A CA 1
ATOM 664 C C . ILE A 1 82 ? 0.939 5.634 -15.090 1.00 98.06 82 ILE A C 1
ATOM 666 O O . ILE A 1 82 ? 0.812 5.302 -16.264 1.00 98.06 82 ILE A O 1
ATOM 670 N N . GLU A 1 83 ? 1.454 6.813 -14.745 1.00 96.19 83 GLU A N 1
ATOM 671 C CA . GLU A 1 83 ? 1.787 7.861 -15.722 1.00 96.19 83 GLU A CA 1
ATOM 672 C C . GLU A 1 83 ? 3.227 8.365 -15.612 1.00 96.19 83 GLU A C 1
ATOM 674 O O . GLU A 1 83 ? 3.704 9.063 -16.510 1.00 96.19 83 GLU A O 1
ATOM 679 N N . ARG A 1 84 ? 3.940 8.024 -14.530 1.00 96.94 84 ARG A N 1
ATOM 680 C CA . ARG A 1 84 ? 5.346 8.404 -14.385 1.00 96.94 84 ARG A CA 1
ATOM 681 C C . ARG A 1 84 ? 6.205 7.718 -15.437 1.00 96.94 84 ARG A C 1
ATOM 683 O O . ARG A 1 84 ? 6.042 6.540 -15.731 1.00 96.94 84 ARG A O 1
ATOM 690 N N . LYS A 1 85 ? 7.202 8.450 -15.935 1.00 96.56 85 LYS A N 1
ATOM 691 C CA . LYS A 1 85 ? 8.203 7.942 -16.879 1.00 96.56 85 LYS A CA 1
ATOM 692 C C . LYS A 1 85 ? 9.607 8.165 -16.343 1.00 96.56 85 LYS A C 1
ATOM 694 O O . LYS A 1 85 ? 9.909 9.230 -15.806 1.00 96.56 85 LYS A O 1
ATOM 699 N N . LEU A 1 86 ? 10.495 7.194 -16.560 1.00 96.12 86 LEU A N 1
ATOM 700 C CA . LEU A 1 86 ? 11.901 7.270 -16.137 1.00 96.12 86 LEU A CA 1
ATOM 701 C C . LEU A 1 86 ? 12.604 8.515 -16.687 1.00 96.12 86 LEU A C 1
ATOM 703 O O . LEU A 1 86 ? 13.250 9.258 -15.947 1.00 96.12 86 LEU A O 1
ATOM 707 N N . SER A 1 87 ? 12.419 8.781 -17.984 1.00 94.88 87 SER A N 1
ATOM 708 C CA . SER A 1 87 ? 12.971 9.965 -18.646 1.00 94.88 87 SER A CA 1
ATOM 709 C C . SER A 1 87 ? 12.453 11.261 -18.028 1.00 94.88 87 SER A C 1
ATOM 711 O O . SER A 1 87 ? 13.200 12.236 -17.940 1.00 94.88 87 SER A O 1
ATOM 713 N N . GLU A 1 88 ? 11.203 11.269 -17.556 1.00 94.94 88 GLU A N 1
ATOM 714 C CA . GLU A 1 88 ? 10.616 12.427 -16.900 1.00 94.94 88 GLU A CA 1
ATOM 715 C C . GLU A 1 88 ? 11.183 12.670 -15.509 1.00 94.94 88 GLU A C 1
ATOM 717 O O . GLU A 1 88 ? 11.546 13.803 -15.189 1.00 94.94 88 GLU A O 1
ATOM 722 N N . CYS A 1 89 ? 11.345 11.614 -14.712 1.00 96.19 89 CYS A N 1
ATOM 723 C CA . CYS A 1 89 ? 11.945 11.703 -13.383 1.00 96.19 89 CYS A CA 1
ATOM 724 C C . CYS A 1 89 ? 13.344 12.345 -13.422 1.00 96.19 89 CYS A C 1
ATOM 726 O O . CYS A 1 89 ? 13.631 13.235 -12.617 1.00 96.19 89 CYS A O 1
ATOM 728 N N . THR A 1 90 ? 14.168 11.987 -14.416 1.00 95.38 90 THR A N 1
ATOM 729 C CA . THR A 1 90 ? 15.534 12.514 -14.601 1.00 95.38 90 THR A CA 1
ATOM 730 C C . THR A 1 90 ? 15.595 14.030 -14.801 1.00 95.38 90 THR A C 1
ATOM 732 O O . THR A 1 90 ? 16.541 14.673 -14.344 1.00 95.38 90 THR A O 1
ATOM 735 N N . TRP A 1 91 ? 14.613 14.639 -15.475 1.00 95.06 91 TRP A N 1
ATOM 736 C CA . TRP A 1 91 ? 14.584 16.099 -15.641 1.00 95.06 91 TRP A CA 1
ATOM 737 C C . TRP A 1 91 ? 13.745 16.798 -14.569 1.00 95.06 91 TRP A C 1
ATOM 739 O O . TRP A 1 91 ? 14.030 17.950 -14.220 1.00 95.06 91 TRP A O 1
ATOM 749 N N . LEU A 1 92 ? 12.713 16.137 -14.033 1.00 96.44 92 LEU A N 1
ATOM 750 C CA . LEU A 1 92 ? 11.876 16.672 -12.959 1.00 96.44 92 LEU A CA 1
ATOM 751 C C . LEU A 1 92 ? 12.696 16.893 -11.689 1.00 96.44 92 LEU A C 1
ATOM 753 O O . LEU A 1 92 ? 12.526 17.929 -11.050 1.00 96.44 92 LEU A O 1
ATOM 757 N N . CYS A 1 93 ? 13.632 15.996 -11.362 1.00 95.62 93 CYS A N 1
ATOM 758 C CA . CYS A 1 93 ? 14.477 16.131 -10.172 1.00 95.62 93 CYS A CA 1
ATOM 759 C C . CYS A 1 93 ? 15.373 17.385 -10.191 1.00 95.62 93 CYS A C 1
ATOM 761 O O . CYS A 1 93 ? 15.784 17.873 -9.141 1.00 95.62 93 CYS A O 1
ATOM 763 N N . GLN A 1 94 ? 15.620 17.964 -11.371 1.00 95.88 94 GLN A N 1
ATOM 764 C CA . GLN A 1 94 ? 16.426 19.177 -11.554 1.00 95.88 94 GLN A CA 1
ATOM 765 C C . GLN A 1 94 ? 15.620 20.470 -11.344 1.00 95.88 94 GLN A C 1
ATOM 767 O O . GLN A 1 94 ? 16.170 21.572 -11.399 1.00 95.88 94 GLN A O 1
ATOM 772 N N . ARG A 1 95 ? 14.299 20.379 -11.137 1.00 96.44 95 ARG A N 1
ATOM 773 C CA . ARG A 1 95 ? 13.434 21.556 -10.988 1.00 96.44 95 ARG A CA 1
ATOM 774 C C . ARG A 1 95 ? 13.678 22.255 -9.654 1.00 96.44 95 ARG A C 1
ATOM 776 O O . ARG A 1 95 ? 13.901 21.629 -8.621 1.00 96.44 95 ARG A O 1
ATOM 783 N N . SER A 1 96 ? 13.582 23.582 -9.654 1.00 92.38 96 SER A N 1
ATOM 784 C CA . SER A 1 96 ? 13.928 24.396 -8.484 1.00 92.38 96 SER A CA 1
ATOM 785 C C . 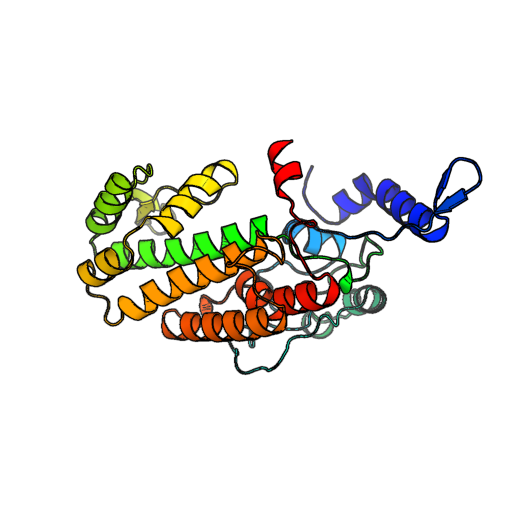SER A 1 96 ? 12.957 24.217 -7.312 1.00 92.38 96 SER A C 1
ATOM 787 O O . SER A 1 96 ? 13.399 24.175 -6.165 1.00 92.38 96 SER A O 1
ATOM 789 N N . THR A 1 97 ? 11.658 24.047 -7.574 1.00 93.06 97 THR A N 1
ATOM 790 C CA . THR A 1 97 ? 10.623 23.961 -6.529 1.00 93.06 97 THR A CA 1
ATOM 791 C C . THR A 1 97 ? 10.119 22.536 -6.312 1.00 93.06 97 THR A C 1
ATOM 793 O O . THR A 1 97 ? 10.021 21.746 -7.249 1.00 93.06 97 THR A O 1
ATOM 796 N N . THR A 1 98 ? 9.708 22.222 -5.080 1.00 86.44 98 THR A N 1
ATOM 797 C CA . THR A 1 98 ? 9.105 20.924 -4.725 1.00 86.44 98 THR A CA 1
ATOM 798 C C . THR A 1 98 ? 7.873 20.599 -5.570 1.00 86.44 98 THR A C 1
ATOM 800 O O . THR A 1 98 ? 7.687 19.455 -5.976 1.00 86.44 98 THR A O 1
ATOM 803 N N . ALA A 1 99 ? 7.048 21.606 -5.876 1.00 91.94 99 ALA A N 1
ATOM 804 C CA . ALA A 1 99 ? 5.871 21.434 -6.722 1.00 91.94 99 ALA A CA 1
ATOM 805 C C . ALA A 1 99 ? 6.250 21.049 -8.159 1.00 91.94 99 ALA A C 1
ATOM 807 O O . ALA A 1 99 ? 5.680 20.114 -8.712 1.00 91.94 99 ALA A O 1
ATOM 808 N N . ALA A 1 100 ? 7.250 21.722 -8.737 1.00 95.12 100 ALA A N 1
ATOM 809 C CA . ALA A 1 100 ? 7.714 21.436 -10.090 1.00 95.12 100 ALA A CA 1
ATOM 810 C C . ALA A 1 100 ? 8.438 20.086 -10.202 1.00 95.12 100 ALA A C 1
ATOM 812 O O . ALA A 1 100 ? 8.425 19.491 -11.272 1.00 95.12 100 ALA A O 1
ATOM 813 N N . ARG A 1 101 ? 9.036 19.589 -9.111 1.00 96.06 101 ARG A N 1
ATOM 814 C CA . ARG A 1 101 ? 9.666 18.261 -9.056 1.00 96.06 101 ARG A CA 1
ATOM 815 C C . ARG A 1 101 ? 8.665 17.104 -9.081 1.00 96.06 101 ARG A C 1
ATOM 817 O O . ARG A 1 101 ? 9.055 15.984 -9.396 1.00 96.06 101 ARG A O 1
ATOM 824 N N . LYS A 1 102 ? 7.398 17.337 -8.708 1.00 95.81 102 LYS A N 1
ATOM 825 C CA . LYS A 1 102 ? 6.350 16.298 -8.606 1.00 95.81 102 LYS A CA 1
ATOM 826 C C . LYS A 1 102 ? 6.809 15.022 -7.873 1.00 95.81 102 LYS A C 1
ATOM 828 O O . LYS A 1 102 ? 6.497 13.896 -8.264 1.00 95.81 102 LYS A O 1
ATOM 833 N N . GLY A 1 103 ? 7.598 15.201 -6.817 1.00 96.00 103 GLY A N 1
ATOM 834 C CA . GLY A 1 103 ? 8.140 14.101 -6.019 1.00 96.00 103 GLY A CA 1
ATOM 835 C C . GLY A 1 103 ? 9.503 13.563 -6.454 1.00 96.00 103 GLY A C 1
ATOM 836 O O . GLY A 1 103 ? 10.086 12.820 -5.683 1.00 96.00 103 GLY A O 1
ATOM 837 N N . CYS A 1 104 ? 10.043 13.950 -7.610 1.00 97.69 104 CYS A N 1
ATOM 838 C CA . CYS A 1 104 ? 11.357 13.487 -8.065 1.00 97.69 104 CYS A CA 1
ATOM 839 C C . CYS A 1 104 ? 12.472 14.269 -7.353 1.00 97.69 104 CYS A C 1
ATOM 841 O O . CYS A 1 104 ? 12.525 15.499 -7.418 1.00 97.69 104 CYS A O 1
ATOM 843 N N . THR A 1 105 ? 13.363 13.570 -6.664 1.00 96.31 105 THR A N 1
ATOM 844 C CA . THR A 1 105 ? 14.483 14.138 -5.903 1.00 96.31 105 THR A CA 1
ATOM 845 C C . THR A 1 105 ? 15.823 13.839 -6.554 1.00 96.31 105 THR A C 1
ATOM 847 O O . THR A 1 105 ? 16.690 14.709 -6.539 1.00 96.31 105 THR A O 1
ATOM 850 N N . MET A 1 106 ? 15.954 12.674 -7.188 1.00 97.19 106 MET A N 1
ATOM 851 C CA . MET A 1 106 ? 17.146 12.213 -7.896 1.00 97.19 106 MET A CA 1
ATOM 852 C C . MET A 1 106 ? 16.741 11.491 -9.195 1.00 97.19 106 MET A C 1
ATOM 854 O O . MET A 1 106 ? 15.570 11.143 -9.356 1.00 97.19 106 MET A O 1
ATOM 858 N N . PRO A 1 107 ? 17.668 11.272 -10.144 1.00 97.00 107 PRO A N 1
ATOM 859 C CA . PRO A 1 107 ? 17.418 10.382 -11.274 1.00 97.00 107 PRO A CA 1
ATOM 860 C C . PRO A 1 107 ? 17.159 8.936 -10.807 1.00 97.00 107 PRO A C 1
ATOM 862 O O . PRO A 1 107 ? 17.715 8.533 -9.786 1.00 97.00 107 PRO A O 1
ATOM 865 N N . PRO A 1 108 ? 16.372 8.135 -11.542 1.00 97.25 108 PRO A N 1
ATOM 866 C CA . PRO A 1 108 ? 16.252 6.705 -11.271 1.00 97.25 108 PRO A CA 1
ATOM 867 C C . PRO A 1 108 ? 17.594 5.970 -11.407 1.00 97.25 108 PRO A C 1
ATOM 869 O O . PRO A 1 108 ? 18.377 6.258 -12.312 1.00 97.25 108 PRO A O 1
ATOM 872 N N . LEU A 1 109 ? 17.834 5.005 -10.520 1.00 96.81 109 LEU A N 1
ATOM 873 C CA . LEU A 1 109 ? 18.960 4.067 -10.559 1.00 96.81 109 LEU A CA 1
ATOM 874 C C . LEU A 1 109 ? 18.630 2.786 -11.334 1.00 96.81 109 LEU A C 1
ATOM 876 O O . LEU A 1 109 ? 19.536 2.172 -11.884 1.00 96.81 109 LEU A O 1
ATOM 880 N N . LEU A 1 110 ? 17.353 2.392 -11.367 1.00 95.19 110 LEU A N 1
ATOM 881 C CA . LEU A 1 110 ? 16.851 1.247 -12.127 1.00 95.19 110 LEU A CA 1
ATOM 882 C C . LEU A 1 110 ? 16.152 1.707 -13.408 1.00 95.19 110 LEU A C 1
ATOM 884 O O . LEU A 1 110 ? 15.330 2.626 -13.379 1.00 95.19 110 LEU A O 1
ATOM 888 N N . ASN A 1 111 ? 16.419 1.015 -14.518 1.00 94.88 111 ASN A N 1
ATOM 889 C CA . ASN A 1 111 ? 15.811 1.282 -15.823 1.00 94.88 111 ASN A CA 1
ATOM 890 C C . ASN A 1 111 ? 14.630 0.335 -16.134 1.00 94.88 111 ASN A C 1
ATOM 892 O O . ASN A 1 111 ? 14.494 -0.236 -17.226 1.00 94.88 111 ASN A O 1
ATOM 896 N N . ILE A 1 112 ? 13.761 0.147 -15.140 1.00 96.38 112 ILE A N 1
ATOM 897 C CA . ILE A 1 112 ? 12.528 -0.635 -15.256 1.00 96.38 112 ILE A CA 1
ATOM 898 C C . ILE A 1 112 ? 11.347 0.353 -15.316 1.00 96.38 112 ILE A C 1
ATOM 900 O O . ILE A 1 112 ? 11.194 1.162 -14.399 1.00 96.38 112 ILE A O 1
ATOM 904 N N . PRO A 1 113 ? 10.550 0.360 -16.404 1.00 95.94 113 PRO A N 1
ATOM 905 C CA . PRO A 1 113 ? 9.355 1.198 -16.522 1.00 95.94 113 PRO A CA 1
ATOM 906 C C . PRO A 1 113 ? 8.376 0.986 -15.364 1.00 95.94 113 PRO A C 1
ATOM 908 O O . PRO A 1 113 ? 8.275 -0.121 -14.838 1.00 95.94 113 PRO A O 1
ATOM 911 N N . PHE A 1 114 ? 7.635 2.028 -14.980 1.00 97.44 114 PHE A N 1
ATOM 912 C CA . PHE A 1 114 ? 6.750 1.994 -13.808 1.00 97.44 114 PHE A CA 1
ATOM 913 C C . PHE A 1 114 ? 5.604 0.978 -13.941 1.00 97.44 114 PHE A C 1
ATOM 915 O O . PHE A 1 114 ? 5.108 0.485 -12.932 1.00 97.44 114 PHE A O 1
ATOM 922 N N . GLU A 1 115 ? 5.239 0.610 -15.166 1.00 95.19 115 GLU A N 1
ATOM 923 C CA . GLU A 1 115 ? 4.295 -0.455 -15.511 1.00 95.19 115 GLU A CA 1
ATOM 924 C C . GLU A 1 115 ? 4.792 -1.851 -15.078 1.00 95.19 115 GLU A C 1
ATOM 926 O O . GLU A 1 115 ? 3.995 -2.743 -14.779 1.00 95.19 115 GLU A O 1
ATOM 931 N N . PHE A 1 116 ? 6.115 -2.020 -14.973 1.00 95.69 116 PHE A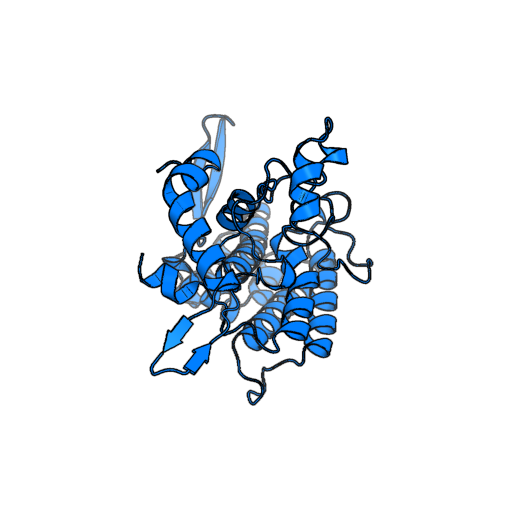 N 1
ATOM 932 C CA . PHE A 1 116 ? 6.791 -3.234 -14.502 1.00 95.69 116 PHE A CA 1
ATOM 933 C C . PHE A 1 116 ? 7.340 -3.098 -13.075 1.00 95.69 116 PHE A C 1
ATOM 935 O O . PHE A 1 116 ? 7.994 -4.011 -12.566 1.00 95.69 116 PHE A O 1
ATOM 942 N N . VAL A 1 117 ? 7.057 -1.978 -12.401 1.00 96.75 117 VAL A N 1
ATOM 943 C CA . VAL A 1 117 ? 7.289 -1.801 -10.963 1.00 96.75 117 VAL A CA 1
ATOM 944 C C . VAL A 1 117 ? 6.016 -2.194 -10.231 1.00 96.75 117 VAL A C 1
ATOM 946 O O . VAL A 1 117 ? 5.165 -1.356 -9.942 1.00 96.75 117 VAL A O 1
ATOM 949 N N . VAL A 1 118 ? 5.858 -3.487 -9.981 1.00 95.62 118 VAL A N 1
ATOM 950 C CA . VAL A 1 118 ? 4.635 -4.060 -9.422 1.00 95.62 118 VAL A CA 1
ATOM 951 C C . VAL A 1 118 ? 4.575 -3.815 -7.915 1.00 95.62 118 VAL A C 1
ATOM 953 O O . VAL A 1 118 ? 5.577 -3.889 -7.203 1.00 95.62 118 VAL A O 1
ATOM 956 N N . VAL A 1 119 ? 3.377 -3.503 -7.424 1.00 94.94 119 VAL A N 1
ATOM 957 C CA . VAL A 1 119 ? 3.117 -3.308 -5.995 1.00 94.94 119 VAL A CA 1
ATOM 958 C C . VAL A 1 119 ? 3.406 -4.574 -5.185 1.00 94.94 119 VAL A C 1
ATOM 960 O O . VAL A 1 119 ? 2.897 -5.651 -5.493 1.00 94.94 119 VAL A O 1
ATOM 963 N N . ASP A 1 120 ? 4.144 -4.427 -4.084 1.00 92.56 120 ASP A N 1
ATOM 964 C CA . ASP A 1 120 ? 4.303 -5.512 -3.121 1.00 92.56 120 ASP A CA 1
ATOM 965 C C . ASP A 1 120 ? 3.042 -5.691 -2.267 1.00 92.56 120 ASP A C 1
ATOM 967 O O . ASP A 1 120 ? 2.737 -4.909 -1.357 1.00 92.56 120 ASP A O 1
ATOM 971 N N . THR A 1 121 ? 2.326 -6.778 -2.541 1.00 92.06 121 THR A N 1
ATOM 972 C CA . THR A 1 121 ? 1.103 -7.143 -1.822 1.00 92.06 121 THR A CA 1
ATOM 973 C C . THR A 1 121 ? 1.352 -7.472 -0.347 1.00 92.06 121 THR A C 1
ATOM 975 O O . THR A 1 121 ? 0.464 -7.250 0.475 1.00 92.06 121 THR A O 1
ATOM 978 N N . LEU A 1 122 ? 2.551 -7.933 0.040 1.00 89.50 122 LEU A N 1
ATOM 979 C CA . LEU A 1 122 ? 2.862 -8.224 1.443 1.00 89.50 122 LEU A CA 1
ATOM 980 C C . LEU A 1 122 ? 2.819 -6.951 2.293 1.00 89.50 122 LEU A C 1
ATOM 982 O O . LEU A 1 122 ? 2.044 -6.873 3.251 1.00 89.50 122 LEU A O 1
ATOM 986 N N . HIS A 1 123 ? 3.645 -5.960 1.951 1.00 90.38 123 HIS A N 1
ATOM 987 C CA . HIS A 1 123 ? 3.692 -4.705 2.694 1.00 90.38 123 HIS A CA 1
ATOM 988 C C . HIS A 1 123 ? 2.392 -3.907 2.552 1.00 90.38 123 HIS A C 1
ATOM 990 O O . HIS A 1 123 ? 1.976 -3.268 3.519 1.00 90.38 123 HIS A O 1
ATOM 996 N N . LEU A 1 124 ? 1.707 -4.002 1.407 1.00 94.19 124 LEU A N 1
ATOM 997 C CA . LEU A 1 124 ? 0.374 -3.431 1.218 1.00 94.19 124 LEU A CA 1
ATOM 998 C C . LEU A 1 124 ? -0.620 -3.951 2.265 1.00 94.19 124 LEU A C 1
ATOM 1000 O O . LEU A 1 124 ? -1.217 -3.156 2.993 1.00 94.19 124 LEU A O 1
ATOM 1004 N N . PHE A 1 125 ? -0.753 -5.275 2.397 1.00 93.06 125 PHE A N 1
ATOM 1005 C CA . PHE A 1 125 ? -1.682 -5.868 3.359 1.00 93.06 125 PHE A CA 1
ATOM 1006 C C . PHE A 1 125 ? -1.288 -5.563 4.798 1.00 93.06 125 PHE A C 1
ATOM 1008 O O . PHE A 1 125 ? -2.146 -5.191 5.592 1.00 93.06 125 PHE A O 1
ATOM 1015 N N . LEU A 1 126 ? -0.002 -5.664 5.146 1.00 91.31 126 LEU A N 1
ATOM 1016 C CA . LEU A 1 126 ? 0.470 -5.353 6.499 1.00 91.31 126 LEU A CA 1
ATOM 1017 C C . LEU A 1 126 ? 0.116 -3.925 6.922 1.00 91.31 126 LEU A C 1
ATOM 1019 O O . LEU A 1 126 ? -0.283 -3.698 8.063 1.00 91.31 126 LEU A O 1
ATOM 1023 N N . ARG A 1 127 ? 0.244 -2.962 6.005 1.00 92.56 127 ARG A N 1
ATOM 1024 C CA . ARG A 1 127 ? -0.023 -1.550 6.290 1.00 92.56 127 ARG A CA 1
ATOM 1025 C C . ARG A 1 127 ? -1.511 -1.262 6.424 1.00 92.56 127 ARG A C 1
ATOM 1027 O O . ARG A 1 127 ? -1.878 -0.539 7.344 1.00 92.56 127 ARG A O 1
ATOM 1034 N N . ILE A 1 128 ? -2.352 -1.855 5.577 1.00 95.38 128 ILE A N 1
ATOM 1035 C CA . ILE A 1 128 ? -3.807 -1.662 5.658 1.00 95.38 128 ILE A CA 1
ATOM 1036 C C . ILE A 1 128 ? -4.394 -2.406 6.864 1.00 95.38 128 ILE A C 1
ATOM 1038 O O . ILE A 1 128 ? -5.131 -1.801 7.634 1.00 95.38 128 ILE A O 1
ATOM 1042 N N . MET A 1 129 ? -4.015 -3.666 7.110 1.00 94.56 129 MET A N 1
ATOM 1043 C CA . MET A 1 129 ? -4.453 -4.389 8.314 1.00 94.56 129 MET A CA 1
ATOM 1044 C C . MET A 1 129 ? -4.020 -3.674 9.595 1.00 94.56 129 MET A C 1
ATOM 1046 O O . MET A 1 129 ? -4.794 -3.574 10.542 1.00 94.56 129 MET A O 1
ATOM 1050 N N . GLY A 1 130 ? -2.779 -3.176 9.625 1.00 92.88 130 GLY A N 1
ATOM 1051 C CA . GLY A 1 130 ? -2.248 -2.461 10.779 1.00 92.88 130 GLY A CA 1
ATOM 1052 C C . GLY A 1 130 ? -3.023 -1.177 11.048 1.00 92.88 130 GLY A C 1
ATOM 1053 O O . GLY A 1 130 ? -3.322 -0.893 12.200 1.00 92.88 130 GLY A O 1
ATOM 1054 N N . LEU A 1 131 ? -3.393 -0.447 9.992 1.00 94.38 131 LEU A N 1
ATOM 1055 C CA . LEU A 1 131 ? -4.241 0.738 10.083 1.00 94.38 131 LEU A CA 1
ATOM 1056 C C . LEU A 1 131 ? -5.642 0.396 10.600 1.00 94.38 131 LEU A C 1
ATOM 1058 O O . LEU A 1 131 ? -6.077 1.001 11.570 1.00 94.38 131 LEU A O 1
ATOM 1062 N N . LEU A 1 132 ? -6.316 -0.597 10.008 1.00 95.38 132 LEU A N 1
ATOM 1063 C CA . LEU A 1 132 ? -7.649 -1.023 10.450 1.00 95.38 132 LEU A CA 1
ATOM 1064 C C . LEU A 1 132 ? -7.643 -1.430 11.926 1.00 95.38 132 LEU A C 1
ATOM 1066 O O . LEU A 1 132 ? -8.512 -1.011 12.681 1.00 95.38 132 LEU A O 1
ATOM 1070 N N . PHE A 1 133 ? -6.643 -2.200 12.359 1.00 94.75 133 PHE A N 1
ATOM 1071 C CA . PHE A 1 133 ? -6.511 -2.582 13.761 1.00 94.75 133 PHE A CA 1
ATOM 1072 C C . PHE A 1 133 ? -6.192 -1.386 14.666 1.00 94.75 133 PHE A C 1
ATOM 1074 O O . PHE A 1 133 ? -6.763 -1.267 15.746 1.00 94.75 133 PHE A O 1
ATOM 1081 N N . HIS A 1 134 ? -5.318 -0.478 14.227 1.00 93.50 134 HIS A N 1
ATOM 1082 C CA . HIS A 1 134 ? -4.981 0.740 14.969 1.00 93.50 134 HIS A CA 1
ATOM 1083 C C . HIS A 1 134 ? -6.219 1.601 15.243 1.00 93.50 134 HIS A C 1
ATOM 1085 O O . HIS A 1 134 ? -6.390 2.037 16.377 1.00 93.50 134 HIS A O 1
ATOM 1091 N N . GLN A 1 135 ? -7.125 1.747 14.269 1.00 93.69 135 GLN A N 1
ATOM 1092 C CA . GLN A 1 135 ? -8.397 2.459 14.461 1.00 93.69 135 GLN A CA 1
ATOM 1093 C C . GLN A 1 135 ? -9.235 1.856 15.603 1.00 93.69 135 GLN A C 1
ATOM 1095 O O . GLN A 1 135 ? -9.786 2.574 16.433 1.00 93.69 135 GLN A O 1
ATOM 1100 N N . VAL A 1 136 ? -9.280 0.524 15.714 1.00 94.06 136 VAL A N 1
ATOM 1101 C CA . VAL A 1 136 ? -9.982 -0.172 16.812 1.00 94.06 136 VAL A CA 1
ATOM 1102 C C . VAL A 1 136 ? -9.339 0.116 18.157 1.00 94.06 136 VAL A C 1
ATOM 1104 O O . VAL A 1 136 ? -10.032 0.373 19.140 1.00 94.06 136 VAL A O 1
ATOM 1107 N N . VAL A 1 137 ? -8.009 0.054 18.195 1.00 94.62 137 VAL A N 1
ATOM 1108 C CA . VAL A 1 137 ? -7.233 0.296 19.408 1.00 94.62 137 VAL A CA 1
ATOM 1109 C C . VAL A 1 137 ? -7.437 1.730 19.898 1.00 94.62 137 VAL A C 1
ATOM 1111 O O . VAL A 1 137 ? -7.681 1.934 21.086 1.00 94.62 137 VAL A O 1
ATOM 1114 N N . GLU A 1 138 ? -7.404 2.719 19.004 1.00 93.25 138 GLU A N 1
ATOM 1115 C CA . GLU A 1 138 ? -7.666 4.114 19.366 1.00 93.25 138 GLU A CA 1
ATOM 1116 C C . GLU A 1 138 ? -9.081 4.310 19.905 1.00 93.25 138 GLU A C 1
ATOM 1118 O O . GLU A 1 138 ? -9.255 4.972 20.926 1.00 93.25 138 GLU A O 1
ATOM 1123 N N . VAL A 1 139 ? -10.087 3.691 19.284 1.00 93.88 139 VAL A N 1
ATOM 1124 C CA . VAL A 1 139 ? -11.480 3.776 19.741 1.00 93.88 139 VAL A CA 1
ATOM 1125 C C . VAL A 1 139 ? -11.642 3.230 21.164 1.00 93.88 139 VAL A C 1
ATOM 1127 O O . VAL A 1 139 ? -12.244 3.905 22.001 1.00 93.88 139 VAL A O 1
ATOM 1130 N N . VAL A 1 140 ? -11.074 2.064 21.487 1.00 95.69 140 VAL A N 1
ATOM 1131 C CA . VAL A 1 140 ? -11.207 1.481 22.841 1.00 95.69 140 VAL A CA 1
ATOM 1132 C C . VAL A 1 140 ? -10.400 2.246 23.893 1.00 95.69 140 VAL A C 1
ATOM 1134 O O . VAL A 1 140 ? -10.815 2.319 25.047 1.00 95.69 140 VAL A O 1
ATOM 1137 N N . VAL A 1 141 ? -9.267 2.846 23.513 1.00 94.25 141 VAL A N 1
ATOM 1138 C CA . VAL A 1 141 ? -8.463 3.689 24.413 1.00 94.25 141 VAL A CA 1
ATOM 1139 C C . VAL A 1 141 ? -9.174 5.015 24.684 1.00 94.25 141 VAL A C 1
ATOM 1141 O O . VAL A 1 141 ? -9.298 5.418 25.837 1.00 94.25 141 VAL A O 1
ATOM 1144 N N . ASN A 1 142 ? -9.696 5.673 23.648 1.00 93.31 142 ASN A N 1
ATOM 1145 C CA . ASN A 1 142 ? -10.375 6.966 23.776 1.00 93.31 142 ASN A CA 1
ATOM 1146 C C . ASN A 1 142 ? -11.695 6.877 24.559 1.00 93.31 142 ASN A C 1
ATOM 1148 O O . ASN A 1 142 ? -12.120 7.871 25.145 1.00 93.31 142 ASN A O 1
ATOM 1152 N N . ASN A 1 143 ? -12.322 5.697 24.591 1.00 94.12 143 ASN A N 1
ATOM 1153 C CA . ASN A 1 143 ? -13.530 5.422 25.373 1.00 94.12 143 ASN A CA 1
ATOM 1154 C C . ASN A 1 143 ? -13.246 4.767 26.740 1.00 94.12 143 ASN A C 1
ATOM 1156 O O . ASN A 1 143 ? -14.182 4.322 27.400 1.00 94.12 143 ASN A O 1
ATOM 1160 N N . ASP A 1 144 ? -11.979 4.712 27.171 1.00 93.19 144 ASP A N 1
ATOM 1161 C CA . ASP A 1 144 ? -11.552 4.156 28.467 1.00 93.19 144 ASP A CA 1
ATOM 1162 C C . ASP A 1 144 ? -12.056 2.716 28.710 1.00 93.19 144 ASP A C 1
ATOM 1164 O O . ASP A 1 144 ? -12.476 2.332 29.802 1.00 93.19 144 ASP A O 1
ATOM 1168 N N . CYS A 1 145 ? -12.048 1.896 27.654 1.00 95.19 145 CYS A N 1
ATOM 1169 C CA . CYS A 1 145 ? -12.537 0.517 27.681 1.00 95.19 145 CYS A CA 1
ATOM 1170 C C . CYS A 1 145 ? -11.587 -0.520 27.027 1.00 95.19 145 CYS A C 1
ATOM 1172 O O . CYS A 1 145 ? -12.056 -1.454 26.362 1.00 95.19 145 CYS A O 1
ATOM 1174 N N . PRO A 1 146 ? -10.255 -0.459 27.259 1.00 94.88 146 PRO A N 1
ATOM 1175 C CA . PRO A 1 146 ? -9.280 -1.387 26.663 1.00 94.88 146 PRO A CA 1
ATOM 1176 C C . PRO A 1 146 ? -9.533 -2.867 27.009 1.00 94.88 146 PRO A C 1
ATOM 1178 O O . PRO A 1 146 ? -9.116 -3.770 26.276 1.00 94.88 146 PRO A O 1
ATOM 1181 N N . ASP A 1 147 ? -10.241 -3.138 28.108 1.00 95.62 147 ASP A N 1
ATOM 1182 C CA . ASP A 1 147 ? -10.622 -4.486 28.535 1.00 95.62 147 ASP A CA 1
ATOM 1183 C C . ASP A 1 147 ? -11.535 -5.204 27.530 1.00 95.62 147 ASP A C 1
ATOM 1185 O O . ASP A 1 147 ? -11.501 -6.435 27.458 1.00 95.62 147 ASP A O 1
ATOM 1189 N N . ILE A 1 148 ? -12.344 -4.466 26.756 1.00 95.94 148 ILE A N 1
ATOM 1190 C CA . ILE A 1 148 ? -13.226 -5.042 25.727 1.00 95.94 148 ILE A CA 1
ATOM 1191 C C . ILE A 1 148 ? -12.372 -5.731 24.664 1.00 95.94 148 ILE A C 1
ATOM 1193 O O . ILE A 1 148 ? -12.527 -6.929 24.421 1.00 95.94 148 ILE A O 1
ATOM 1197 N N . LEU A 1 149 ? -11.415 -4.993 24.091 1.00 96.44 149 LEU A N 1
ATOM 1198 C CA . LEU A 1 149 ? -10.505 -5.544 23.094 1.00 96.44 149 LEU A CA 1
ATOM 1199 C C . LEU A 1 149 ? -9.595 -6.611 23.703 1.00 96.44 149 LEU A C 1
ATOM 1201 O O . LEU A 1 149 ? -9.375 -7.640 23.081 1.00 96.44 149 LEU A O 1
ATOM 1205 N N . SER A 1 150 ? -9.104 -6.418 24.929 1.00 96.00 150 SER A N 1
ATOM 1206 C CA . SER A 1 150 ? -8.208 -7.386 25.578 1.00 96.00 150 SER A CA 1
ATOM 1207 C C . SER A 1 150 ? -8.854 -8.767 25.738 1.00 96.00 150 SER A C 1
ATOM 1209 O O . SER A 1 150 ? -8.233 -9.777 25.404 1.00 96.00 150 SER A O 1
ATOM 1211 N N . LYS A 1 151 ? -10.118 -8.821 26.183 1.00 96.31 151 LYS A N 1
ATOM 1212 C CA . LYS A 1 151 ? -10.884 -10.077 26.290 1.00 96.31 151 LYS A CA 1
ATOM 1213 C C . LYS A 1 151 ? -11.084 -10.737 24.934 1.00 96.31 151 LYS A C 1
ATOM 1215 O O . LYS A 1 151 ? -10.987 -11.957 24.813 1.00 96.31 151 LYS A O 1
ATOM 1220 N N . GLU A 1 152 ? -11.357 -9.930 23.918 1.00 96.62 152 GLU A N 1
ATOM 1221 C CA . GLU A 1 152 ? -11.581 -10.430 22.572 1.00 96.62 152 GLU A CA 1
ATOM 1222 C C . GLU A 1 152 ? -10.290 -10.977 21.940 1.00 96.62 152 GLU A C 1
ATOM 1224 O O . GLU A 1 152 ? -10.293 -12.055 21.345 1.00 96.62 152 GLU A O 1
ATOM 1229 N N . MET A 1 153 ? -9.160 -10.306 22.163 1.00 95.56 153 MET A N 1
ATOM 1230 C CA . MET A 1 153 ? -7.830 -10.768 21.756 1.00 95.56 153 MET A CA 1
ATOM 1231 C C . MET A 1 153 ? -7.442 -12.080 22.460 1.00 95.56 153 MET A C 1
ATOM 1233 O O . MET A 1 153 ? -6.928 -12.999 21.818 1.00 95.56 153 MET A O 1
ATOM 1237 N N . GLU A 1 154 ? -7.756 -12.222 23.754 1.00 96.19 154 GLU A N 1
ATOM 1238 C CA . GLU A 1 154 ? -7.578 -13.476 24.498 1.00 96.19 154 GLU A CA 1
ATOM 1239 C C . GLU A 1 154 ? -8.448 -14.606 23.923 1.00 96.19 154 GLU A C 1
ATOM 1241 O O . GLU A 1 154 ? -7.953 -15.717 23.707 1.00 96.19 154 GLU A O 1
ATOM 1246 N N . ARG A 1 155 ? -9.718 -14.321 23.591 1.00 96.94 155 ARG A N 1
ATOM 1247 C CA . ARG A 1 155 ? -10.644 -15.283 22.964 1.00 96.94 155 ARG A CA 1
ATOM 1248 C C . ARG A 1 155 ? -10.077 -15.843 21.663 1.00 96.94 155 ARG A C 1
ATOM 1250 O O . ARG A 1 155 ? -10.153 -17.051 21.425 1.00 96.94 155 ARG A O 1
ATOM 1257 N N . ILE A 1 156 ? -9.490 -14.987 20.828 1.00 95.75 156 ILE A N 1
ATOM 1258 C CA . ILE A 1 156 ? -8.849 -15.407 19.576 1.00 95.75 156 ILE A CA 1
ATOM 1259 C C . ILE A 1 156 ? -7.410 -15.894 19.778 1.00 95.75 156 ILE A C 1
ATOM 1261 O O . ILE A 1 156 ? -6.756 -16.250 18.801 1.00 95.75 156 ILE A O 1
ATOM 1265 N N . GLN A 1 157 ? -6.921 -15.988 21.018 1.00 93.69 157 GLN A N 1
ATOM 1266 C CA . GLN A 1 157 ? -5.582 -16.463 21.377 1.00 93.69 157 GLN A CA 1
ATOM 1267 C C . GLN A 1 157 ? -4.464 -15.653 20.704 1.00 93.69 157 GLN A C 1
ATOM 1269 O O . GLN A 1 157 ? -3.544 -16.239 20.130 1.00 93.69 157 GLN A O 1
ATOM 1274 N N . VAL A 1 158 ? -4.580 -14.327 20.695 1.00 91.44 158 VAL A N 1
ATOM 1275 C CA . VAL A 1 158 ? -3.526 -13.408 20.243 1.00 91.44 158 VAL A CA 1
ATOM 1276 C C . VAL A 1 158 ? -2.927 -12.744 21.478 1.00 91.44 158 VAL A C 1
ATOM 1278 O O . VAL A 1 158 ? -3.654 -12.171 22.289 1.00 91.44 158 VAL A O 1
ATOM 1281 N N . GLU A 1 159 ? -1.604 -12.821 21.649 1.00 90.38 159 GLU A N 1
ATOM 1282 C CA . GLU A 1 159 ? -0.945 -12.123 22.757 1.00 90.38 159 GLU A CA 1
ATOM 1283 C C . GLU A 1 159 ? -0.953 -10.612 22.496 1.00 90.38 159 GLU A C 1
ATOM 1285 O O . GLU A 1 159 ? -0.229 -10.101 21.643 1.00 90.38 159 GLU A O 1
ATOM 1290 N N . PHE A 1 160 ? -1.782 -9.895 23.252 1.00 92.06 160 PHE A N 1
ATOM 1291 C CA . PHE A 1 160 ? -1.944 -8.453 23.140 1.00 92.06 160 PHE A CA 1
ATOM 1292 C C . PHE A 1 160 ? -2.247 -7.857 24.511 1.00 92.06 160 PHE A C 1
ATOM 1294 O O . PHE A 1 160 ? -3.069 -8.389 25.258 1.00 92.06 160 PHE A O 1
ATOM 1301 N N . LYS A 1 161 ? -1.551 -6.777 24.867 1.00 92.88 161 LYS A N 1
ATOM 1302 C CA . LYS A 1 161 ? -1.694 -6.110 26.163 1.00 92.88 161 LYS A CA 1
ATOM 1303 C C . LYS A 1 161 ? -1.608 -4.605 25.994 1.00 92.88 161 LYS A C 1
ATOM 1305 O O . LYS A 1 161 ? -0.783 -4.113 25.224 1.00 92.88 161 LYS A O 1
ATOM 1310 N N . PHE A 1 162 ? -2.400 -3.904 26.792 1.00 95.00 162 PHE A N 1
ATOM 1311 C CA . PHE A 1 162 ? -2.218 -2.486 27.061 1.00 95.00 162 PHE A CA 1
ATOM 1312 C C . PHE A 1 162 ? -1.260 -2.291 28.235 1.00 95.00 162 PHE A C 1
ATOM 1314 O O . PHE A 1 162 ? -1.203 -3.118 29.149 1.00 95.00 162 PHE A O 1
ATOM 1321 N N . TYR A 1 163 ? -0.487 -1.214 28.202 1.00 93.88 163 TYR A N 1
ATOM 1322 C CA . TYR A 1 163 ? 0.411 -0.829 29.282 1.00 93.88 163 TYR A CA 1
ATOM 1323 C C . TYR A 1 163 ? 0.620 0.681 29.290 1.00 93.88 163 TYR A C 1
ATOM 1325 O O . TYR A 1 163 ? 0.536 1.338 28.260 1.00 93.88 163 TYR A O 1
ATOM 1333 N N . GLU A 1 164 ? 0.928 1.228 30.457 1.00 93.88 164 GLU A N 1
ATOM 1334 C CA . GLU A 1 164 ? 1.172 2.657 30.624 1.00 93.88 164 GLU A CA 1
ATOM 1335 C C . GLU A 1 164 ? 2.657 2.981 30.446 1.00 93.88 164 GLU A C 1
ATOM 1337 O O . GLU A 1 164 ? 3.528 2.318 31.018 1.00 93.88 164 GLU A O 1
ATOM 1342 N N . GLU A 1 165 ? 2.955 4.029 29.683 1.00 93.88 165 GLU A N 1
ATOM 1343 C CA . GLU A 1 165 ? 4.311 4.538 29.497 1.00 93.88 165 GLU A CA 1
ATOM 1344 C C . GLU A 1 165 ? 4.367 6.041 29.789 1.00 93.88 165 GLU A C 1
ATOM 1346 O O . GLU A 1 165 ? 3.566 6.828 29.288 1.00 93.88 165 GLU A O 1
ATOM 1351 N N . TYR A 1 166 ? 5.340 6.467 30.600 1.00 93.06 166 TYR A N 1
ATOM 1352 C CA . TYR A 1 166 ? 5.537 7.887 30.885 1.00 93.06 166 TYR A CA 1
ATOM 1353 C C . TYR A 1 166 ? 6.312 8.574 29.755 1.00 93.06 166 TYR A C 1
ATOM 1355 O O . TYR A 1 166 ? 7.517 8.360 29.580 1.00 93.06 166 TYR A O 1
ATOM 1363 N N . ASN A 1 167 ? 5.636 9.463 29.030 1.00 90.06 167 ASN A N 1
ATOM 1364 C CA . ASN A 1 167 ? 6.248 10.304 28.017 1.00 90.06 167 ASN A CA 1
ATOM 1365 C C . ASN A 1 167 ? 6.935 11.507 28.680 1.00 90.06 167 ASN A C 1
ATOM 1367 O O . ASN A 1 167 ? 6.296 12.479 29.082 1.00 90.06 167 ASN A O 1
ATOM 1371 N N . ARG A 1 168 ? 8.271 11.460 28.751 1.00 90.19 168 ARG A N 1
ATOM 1372 C CA . ARG A 1 168 ? 9.092 12.520 29.365 1.00 90.19 168 ARG A CA 1
ATOM 1373 C C . ARG A 1 168 ? 8.974 13.876 28.673 1.00 90.19 168 ARG A C 1
ATOM 1375 O O . ARG A 1 168 ? 9.173 14.886 29.332 1.00 90.19 168 ARG A O 1
ATOM 1382 N N . LEU A 1 169 ? 8.713 13.900 27.366 1.00 89.56 169 LEU A N 1
ATOM 1383 C CA . LEU A 1 169 ? 8.634 15.143 26.593 1.00 89.56 169 LEU A CA 1
ATOM 1384 C C . LEU A 1 169 ? 7.287 15.839 26.783 1.00 89.56 169 LEU A C 1
ATOM 1386 O O . LEU A 1 169 ? 7.233 17.062 26.824 1.00 89.56 169 LEU A O 1
ATOM 1390 N N . ALA A 1 170 ? 6.214 15.056 26.889 1.00 88.62 170 ALA A N 1
ATOM 1391 C CA . ALA A 1 170 ? 4.859 15.564 27.081 1.00 88.62 170 ALA A CA 1
ATOM 1392 C C . ALA A 1 170 ? 4.442 15.645 28.563 1.00 88.62 170 ALA A C 1
ATOM 1394 O O . ALA A 1 170 ? 3.313 16.035 28.842 1.00 88.62 170 ALA A O 1
ATOM 1395 N N . GLU A 1 171 ? 5.331 15.250 29.485 1.00 92.50 171 GLU A N 1
ATOM 1396 C CA . GLU A 1 171 ? 5.101 15.173 30.937 1.00 92.50 171 GLU A CA 1
ATOM 1397 C C . GLU A 1 171 ? 3.771 14.497 31.312 1.00 92.50 171 GLU A C 1
ATOM 1399 O O . GLU A 1 171 ? 3.066 14.910 32.232 1.00 92.50 171 GLU A O 1
ATOM 1404 N N . LYS A 1 172 ? 3.419 13.435 30.580 1.00 92.00 172 LYS A N 1
ATOM 1405 C CA . LYS A 1 172 ? 2.164 12.702 30.760 1.00 92.00 172 LYS A CA 1
ATOM 1406 C C . LYS A 1 172 ? 2.366 11.202 30.607 1.00 92.00 172 LYS A C 1
ATOM 1408 O O . LYS A 1 172 ? 3.258 10.752 29.887 1.00 92.00 172 LYS A O 1
ATOM 1413 N N . THR A 1 173 ? 1.509 10.437 31.268 1.00 90.50 173 THR A N 1
ATOM 1414 C CA . THR A 1 173 ? 1.384 9.000 31.026 1.00 90.50 173 THR A CA 1
ATOM 1415 C C . THR A 1 173 ? 0.511 8.779 29.796 1.00 90.50 173 THR A C 1
ATOM 1417 O O . THR A 1 173 ? -0.513 9.444 29.636 1.00 90.50 173 THR A O 1
ATOM 1420 N N . GLU A 1 174 ? 0.948 7.897 28.906 1.00 90.44 174 GLU A N 1
ATOM 1421 C CA . GLU A 1 174 ? 0.218 7.498 27.710 1.00 90.44 174 GLU A CA 1
ATOM 1422 C C . GLU A 1 174 ? -0.036 5.994 27.748 1.00 90.44 174 GLU A C 1
ATOM 1424 O O . GLU A 1 174 ? 0.890 5.209 27.977 1.00 90.44 174 GLU A O 1
ATOM 1429 N N . THR A 1 175 ? -1.264 5.600 27.426 1.00 92.31 175 THR A N 1
ATOM 1430 C CA . THR A 1 175 ? -1.591 4.204 27.165 1.00 92.31 175 THR A CA 1
ATOM 1431 C C . THR A 1 175 ? -0.923 3.765 25.863 1.00 92.31 175 THR A C 1
ATOM 1433 O O . THR A 1 175 ? -1.085 4.374 24.803 1.00 92.31 175 THR A O 1
ATOM 1436 N N . LYS A 1 176 ? -0.142 2.695 25.954 1.00 92.31 176 LYS A N 1
ATOM 1437 C CA . LYS A 1 176 ? 0.519 1.989 24.857 1.00 92.31 176 LYS A CA 1
ATOM 1438 C C . LYS A 1 176 ? -0.028 0.573 24.762 1.00 92.31 176 LYS A C 1
ATOM 1440 O O . LYS A 1 176 ? -0.732 0.092 25.649 1.00 92.31 176 LYS A O 1
ATOM 1445 N N . TRP A 1 177 ? 0.311 -0.106 23.677 1.00 92.25 177 TRP A N 1
ATOM 1446 C CA . TRP A 1 177 ? -0.159 -1.457 23.406 1.00 92.25 177 TRP A CA 1
ATOM 1447 C C . TRP A 1 177 ? 0.878 -2.280 22.656 1.00 92.25 177 TRP A C 1
ATOM 1449 O O . TRP A 1 177 ? 1.830 -1.754 22.075 1.00 92.25 177 TRP A O 1
ATOM 1459 N N . THR A 1 178 ? 0.687 -3.599 22.668 1.00 88.81 178 THR A N 1
ATOM 1460 C CA . THR A 1 178 ? 1.504 -4.533 21.894 1.00 88.81 178 THR A CA 1
ATOM 1461 C C . THR A 1 178 ? 1.469 -4.175 20.409 1.00 88.81 178 THR A C 1
ATOM 1463 O O . THR A 1 178 ? 0.424 -4.178 19.761 1.00 88.81 178 THR A O 1
ATOM 1466 N N . SER A 1 179 ? 2.642 -3.889 19.857 1.00 82.50 179 SER A N 1
ATOM 1467 C CA . SER A 1 179 ? 2.805 -3.527 18.456 1.00 82.50 179 SER A CA 1
ATOM 1468 C C . SER A 1 179 ? 2.730 -4.766 17.558 1.00 82.50 179 SER A C 1
ATOM 1470 O O . SER A 1 179 ? 3.589 -5.640 17.648 1.00 82.50 179 SER A O 1
ATOM 1472 N N . LEU A 1 180 ? 1.732 -4.841 16.669 1.00 78.38 180 LEU A N 1
ATOM 1473 C CA . LEU A 1 180 ? 1.535 -5.984 15.757 1.00 78.38 180 LEU A CA 1
ATOM 1474 C C . LEU A 1 180 ? 2.141 -5.778 14.353 1.00 78.38 180 LEU A C 1
ATOM 1476 O O . LEU A 1 180 ? 1.702 -6.372 13.373 1.00 78.38 180 LEU A O 1
ATOM 1480 N N . ASN A 1 181 ? 3.149 -4.915 14.231 1.00 60.44 181 ASN A N 1
ATOM 1481 C CA . ASN A 1 181 ? 3.604 -4.323 12.964 1.00 60.44 181 ASN A CA 1
ATOM 1482 C C . ASN A 1 181 ? 4.929 -4.890 12.405 1.00 60.44 181 ASN A C 1
ATOM 1484 O O . ASN A 1 181 ? 5.676 -4.167 11.749 1.00 60.44 181 ASN A O 1
ATOM 1488 N N . GLY A 1 182 ? 5.208 -6.181 12.608 1.00 60.53 182 GLY A N 1
ATOM 1489 C CA . GLY A 1 182 ? 6.381 -6.865 12.037 1.00 60.53 182 GLY A CA 1
ATOM 1490 C C . GLY A 1 182 ? 6.027 -8.092 11.190 1.00 60.53 182 GLY A C 1
ATOM 1491 O O . GLY A 1 182 ? 4.986 -8.713 11.397 1.00 60.53 182 GLY A O 1
ATOM 1492 N N . THR A 1 183 ? 6.917 -8.497 10.275 1.00 54.25 183 THR A N 1
ATOM 1493 C CA . THR A 1 183 ? 6.732 -9.661 9.381 1.00 54.25 183 THR A CA 1
ATOM 1494 C C . THR A 1 183 ? 6.470 -10.964 10.151 1.00 54.25 183 THR A C 1
ATOM 1496 O O . THR A 1 183 ? 5.615 -11.761 9.761 1.00 54.25 183 THR A O 1
ATOM 1499 N N . LEU A 1 184 ? 7.123 -11.141 11.308 1.00 53.34 184 LEU A N 1
ATOM 1500 C CA . LEU A 1 184 ? 6.904 -12.270 12.227 1.00 53.34 184 LEU A CA 1
ATOM 1501 C C . LEU A 1 184 ? 5.510 -12.263 12.886 1.00 53.34 184 LEU A C 1
ATOM 1503 O O . LEU A 1 184 ? 5.039 -13.308 13.326 1.00 53.34 184 LEU A O 1
ATOM 1507 N N . ILE A 1 185 ? 4.834 -11.110 12.904 1.00 68.56 185 ILE A N 1
ATOM 1508 C CA . ILE A 1 185 ? 3.528 -10.875 13.538 1.00 68.56 185 ILE A CA 1
ATOM 1509 C C . ILE A 1 185 ? 2.400 -10.817 12.492 1.00 68.56 185 ILE A C 1
ATOM 1511 O O . ILE A 1 185 ? 1.225 -10.773 12.848 1.00 68.56 185 ILE A O 1
ATOM 1515 N N . ARG A 1 186 ? 2.717 -10.932 11.190 1.00 77.44 186 ARG A N 1
ATOM 1516 C CA . ARG A 1 186 ? 1.713 -11.008 10.113 1.00 77.44 186 ARG A CA 1
ATOM 1517 C C . ARG A 1 186 ? 0.612 -12.017 10.419 1.00 77.44 186 ARG A C 1
ATOM 1519 O O . ARG A 1 186 ? -0.552 -11.739 10.168 1.00 77.44 186 ARG A O 1
ATOM 1526 N N . LYS A 1 187 ? 0.988 -13.192 10.932 1.00 82.88 187 LYS A N 1
ATOM 1527 C CA . LYS A 1 187 ? 0.036 -14.260 11.258 1.00 82.88 187 LYS A CA 1
ATOM 1528 C C . LYS A 1 187 ? -0.940 -13.837 12.347 1.00 82.88 187 LYS A C 1
ATOM 1530 O O . LYS A 1 187 ? -2.115 -14.151 12.232 1.00 82.88 187 LYS A O 1
ATOM 1535 N N . GLU A 1 188 ? -0.468 -13.118 13.362 1.00 87.00 188 GLU A N 1
ATOM 1536 C CA . GLU A 1 188 ? -1.329 -12.600 14.424 1.00 87.00 188 GLU A CA 1
ATOM 1537 C C . GLU A 1 188 ? -2.247 -11.510 13.878 1.00 87.00 188 GLU A C 1
ATOM 1539 O O . GLU A 1 188 ? -3.445 -11.575 14.100 1.00 87.00 188 GLU A O 1
ATOM 1544 N N . LEU A 1 189 ? -1.731 -10.566 13.087 1.00 88.50 189 LEU A N 1
ATOM 1545 C CA . LEU A 1 189 ? -2.550 -9.497 12.512 1.00 88.50 189 LEU A CA 1
ATOM 1546 C C . LEU A 1 189 ? -3.600 -10.029 11.520 1.00 88.50 189 LEU A C 1
ATOM 1548 O O . LEU A 1 189 ? -4.746 -9.591 11.530 1.00 88.50 189 LEU A O 1
ATOM 1552 N N . GLN A 1 190 ? -3.237 -11.028 10.715 1.00 89.75 190 GLN A N 1
ATOM 1553 C CA . GLN A 1 190 ? -4.174 -11.740 9.850 1.00 89.75 190 GLN A CA 1
ATOM 1554 C C . GLN A 1 190 ? -5.218 -12.504 10.677 1.00 89.75 190 GLN A C 1
ATOM 1556 O O . GLN A 1 190 ? -6.401 -12.461 10.362 1.00 89.75 190 GLN A O 1
ATOM 1561 N N . LYS A 1 191 ? -4.811 -13.149 11.774 1.00 92.12 191 LYS A N 1
ATOM 1562 C CA . LYS A 1 191 ? -5.724 -13.831 12.698 1.00 92.12 191 LYS A CA 1
ATOM 1563 C C . LYS A 1 191 ? -6.674 -12.856 13.396 1.00 92.12 191 LYS A C 1
ATOM 1565 O O . LYS A 1 191 ? -7.832 -13.206 13.587 1.00 92.12 191 LYS A O 1
ATOM 1570 N N . VAL A 1 192 ? -6.206 -11.660 13.755 1.00 93.75 192 VAL A N 1
ATOM 1571 C CA . VAL A 1 192 ? -7.049 -10.566 14.256 1.00 93.75 192 VAL A CA 1
ATOM 1572 C C . VAL A 1 192 ? -8.072 -10.201 13.198 1.00 93.75 192 VAL A C 1
ATOM 1574 O O . VAL A 1 192 ? -9.259 -10.277 13.480 1.00 93.75 192 VAL A O 1
ATOM 1577 N N . LEU A 1 193 ? -7.630 -9.893 11.976 1.00 93.62 193 LEU A N 1
ATOM 1578 C CA . LEU A 1 193 ? -8.541 -9.556 10.891 1.00 93.62 193 LEU A CA 1
ATOM 1579 C C . LEU A 1 193 ? -9.608 -10.647 10.715 1.00 93.62 193 LEU A C 1
ATOM 1581 O O . LEU A 1 193 ? -10.782 -10.316 10.692 1.00 93.62 193 LEU A O 1
ATOM 1585 N N . GLU A 1 194 ? -9.216 -11.922 10.635 1.00 92.69 194 GLU A N 1
ATOM 1586 C CA . GLU A 1 194 ? -10.099 -13.063 10.340 1.00 92.69 194 GLU A CA 1
ATOM 1587 C C . GLU A 1 194 ? -11.026 -13.484 11.489 1.00 92.69 194 GLU A C 1
ATOM 1589 O O . GLU A 1 194 ? -12.086 -14.056 11.233 1.00 92.69 194 GLU A O 1
ATOM 1594 N N . LYS A 1 195 ? -10.612 -13.306 12.750 1.00 95.38 195 LYS A N 1
ATOM 1595 C CA . LYS A 1 195 ? -11.288 -13.937 13.899 1.00 95.38 195 LYS A CA 1
ATOM 1596 C C . LYS A 1 195 ? -11.836 -12.971 14.929 1.00 95.38 195 LYS A C 1
ATOM 1598 O O . LYS A 1 195 ? -12.655 -13.419 15.735 1.00 95.38 195 LYS A O 1
ATOM 1603 N N . LEU A 1 196 ? -11.359 -11.728 14.961 1.00 96.12 196 LEU A N 1
ATOM 1604 C CA . LEU A 1 196 ? -11.861 -10.715 15.881 1.00 96.12 196 LEU A CA 1
ATOM 1605 C C . LEU A 1 196 ? -13.328 -10.439 15.548 1.00 96.12 196 LEU A C 1
ATOM 1607 O O . LEU A 1 196 ? -13.668 -10.150 14.402 1.00 96.12 196 LEU A O 1
ATOM 1611 N N . ASP A 1 197 ? -14.193 -10.514 16.550 1.00 96.56 197 ASP A N 1
ATOM 1612 C CA . ASP A 1 197 ? -15.588 -10.120 16.421 1.00 96.56 197 ASP A CA 1
ATOM 1613 C C . ASP A 1 197 ? -15.685 -8.596 16.523 1.00 96.56 197 ASP A C 1
ATOM 1615 O O . ASP A 1 197 ? -16.037 -8.017 17.554 1.00 96.56 197 ASP A O 1
ATOM 1619 N N . ILE A 1 198 ? -15.262 -7.939 15.442 1.00 96.88 198 ILE A N 1
ATOM 1620 C CA . ILE A 1 198 ? -15.141 -6.486 15.387 1.00 96.88 198 ILE A CA 1
ATOM 1621 C C . ILE A 1 198 ? -16.481 -5.798 15.645 1.00 96.88 198 ILE A C 1
ATOM 1623 O O . ILE A 1 198 ? -16.518 -4.776 16.326 1.00 96.88 198 ILE A O 1
ATOM 1627 N N . LYS A 1 199 ? -17.582 -6.394 15.177 1.00 96.81 199 LYS A N 1
ATOM 1628 C CA . LYS A 1 199 ? -18.930 -5.889 15.419 1.00 96.81 199 LYS A CA 1
ATOM 1629 C C . LYS A 1 199 ? -19.233 -5.848 16.912 1.00 96.81 199 LYS A C 1
ATOM 1631 O O . LYS A 1 199 ? -19.560 -4.783 17.426 1.00 96.81 199 LYS A O 1
ATOM 1636 N N . ASN A 1 200 ? -19.046 -6.963 17.621 1.00 96.31 200 ASN A N 1
ATOM 1637 C CA . ASN A 1 200 ? -19.287 -7.013 19.063 1.00 96.31 200 ASN A CA 1
ATOM 1638 C C . ASN A 1 200 ? -18.366 -6.063 19.843 1.00 96.31 200 ASN A C 1
ATOM 1640 O O . ASN A 1 200 ? -18.809 -5.448 20.812 1.00 96.31 200 ASN A O 1
ATOM 1644 N N . VAL A 1 201 ? -17.103 -5.907 19.425 1.00 96.94 201 VAL A N 1
ATOM 1645 C CA . VAL A 1 201 ? -16.194 -4.915 20.027 1.00 96.94 201 VAL A CA 1
ATOM 1646 C C . VAL A 1 201 ? -16.749 -3.503 19.838 1.00 96.94 201 VAL A C 1
ATOM 1648 O O . VAL A 1 201 ? -16.870 -2.771 20.815 1.00 96.94 201 VAL A O 1
ATOM 1651 N N . MET A 1 202 ? -17.129 -3.127 18.616 1.00 96.75 202 MET A N 1
ATOM 1652 C CA . MET A 1 202 ? -17.632 -1.784 18.306 1.00 96.75 202 MET A CA 1
ATOM 1653 C C . MET A 1 202 ? -18.973 -1.475 18.975 1.00 96.75 202 MET A C 1
ATOM 1655 O O . MET A 1 202 ? -19.152 -0.380 19.506 1.00 96.75 202 MET A O 1
ATOM 1659 N N . GLU A 1 203 ? -19.887 -2.444 19.032 1.00 96.44 203 GLU A N 1
ATOM 1660 C CA . GLU A 1 203 ? -21.151 -2.320 19.766 1.00 96.44 203 GLU A CA 1
ATOM 1661 C C . GLU A 1 203 ? -20.910 -2.115 21.267 1.00 96.44 203 GLU A C 1
ATOM 1663 O O . GLU A 1 203 ? -21.551 -1.271 21.891 1.00 96.44 203 GLU A O 1
ATOM 1668 N N . ALA A 1 204 ? -19.955 -2.845 21.852 1.00 95.38 204 ALA A N 1
ATOM 1669 C CA . ALA A 1 204 ? -19.629 -2.728 23.270 1.00 95.38 204 ALA A CA 1
ATOM 1670 C C . ALA A 1 204 ? -18.951 -1.392 23.624 1.00 95.38 204 ALA A C 1
ATOM 1672 O O . ALA A 1 204 ? -19.108 -0.916 24.750 1.00 95.38 204 ALA A O 1
ATOM 1673 N N . VAL A 1 205 ? -18.225 -0.779 22.682 1.00 94.00 205 VAL A N 1
ATOM 1674 C CA . VAL A 1 205 ? -17.675 0.580 22.837 1.00 94.00 205 VAL A CA 1
ATOM 1675 C C . VAL A 1 205 ? -18.751 1.658 22.628 1.00 94.00 205 VAL A C 1
ATOM 1677 O O . VAL A 1 205 ? -18.589 2.785 23.086 1.00 94.00 205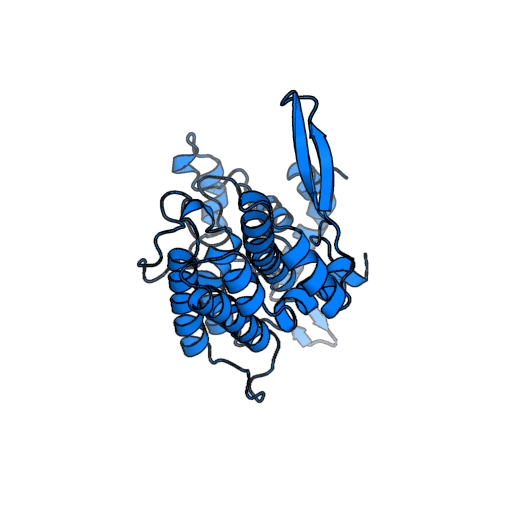 VAL A O 1
ATOM 1680 N N . GLY A 1 206 ? -19.878 1.312 22.001 1.00 91.75 206 GLY A N 1
ATOM 1681 C CA . GLY A 1 206 ? -20.976 2.238 21.727 1.00 91.75 206 GLY A CA 1
ATOM 1682 C C . GLY A 1 206 ? -20.825 3.006 20.412 1.00 91.75 206 GLY A C 1
ATOM 1683 O O . GLY A 1 206 ? -21.379 4.096 20.288 1.00 91.75 206 GLY A O 1
ATOM 1684 N N . THR A 1 207 ? -20.083 2.465 19.441 1.00 90.31 207 THR A N 1
ATOM 1685 C CA . THR A 1 207 ? -19.972 3.052 18.099 1.00 90.31 207 THR A CA 1
ATOM 1686 C C . THR A 1 207 ? -21.330 3.042 17.389 1.00 90.31 207 THR A C 1
ATOM 1688 O O . THR A 1 207 ? -22.018 2.022 17.385 1.00 90.31 207 THR A O 1
ATOM 1691 N N . GLU A 1 208 ? -21.701 4.161 16.756 1.00 86.62 208 GLU A N 1
ATOM 1692 C CA . GLU A 1 208 ? -22.998 4.315 16.074 1.00 86.62 208 GLU A CA 1
ATOM 1693 C C . GLU A 1 208 ? -23.169 3.360 14.881 1.00 86.62 208 GLU A C 1
ATOM 1695 O O . GLU A 1 208 ? -24.263 2.832 14.687 1.00 86.62 208 GLU A O 1
ATOM 1700 N N . ASP A 1 209 ? -22.096 3.103 14.123 1.00 93.44 209 ASP A N 1
ATOM 1701 C CA . ASP A 1 209 ? -22.113 2.228 12.943 1.00 93.44 209 ASP A CA 1
ATOM 1702 C C . ASP A 1 209 ? -21.133 1.045 13.053 1.00 93.44 209 ASP A C 1
ATOM 1704 O O . ASP A 1 209 ? -20.176 0.885 12.291 1.00 93.44 209 ASP A O 1
ATOM 1708 N N . ALA A 1 210 ? -21.366 0.181 14.042 1.00 95.94 210 ALA A N 1
ATOM 1709 C CA . ALA A 1 210 ? -20.606 -1.062 14.191 1.00 95.94 210 ALA A CA 1
ATOM 1710 C C . ALA A 1 210 ? -20.752 -2.008 12.979 1.00 95.94 210 ALA A C 1
ATOM 1712 O O . ALA A 1 210 ? -19.846 -2.793 12.692 1.00 95.94 210 ALA A O 1
ATOM 1713 N N . GLU A 1 211 ? -21.882 -1.945 12.265 1.00 96.94 211 GLU A N 1
ATOM 1714 C CA . GLU A 1 211 ? -22.141 -2.765 11.079 1.00 96.94 211 GLU A CA 1
ATOM 1715 C C . GLU A 1 211 ? -21.326 -2.294 9.868 1.00 96.94 211 GLU A C 1
ATOM 1717 O O . GLU A 1 211 ? -20.744 -3.126 9.172 1.00 96.94 211 GLU A O 1
ATOM 1722 N N . GLY A 1 212 ? -21.207 -0.984 9.651 1.00 97.19 212 GLY A N 1
ATOM 1723 C CA . GLY A 1 212 ? -20.332 -0.396 8.639 1.00 97.19 212 GLY A CA 1
ATOM 1724 C C . GLY A 1 212 ? -18.865 -0.784 8.838 1.00 97.19 212 GLY A C 1
ATOM 1725 O O . GLY A 1 212 ? -18.208 -1.212 7.886 1.00 97.19 212 GLY A O 1
ATOM 1726 N N . ILE A 1 213 ? -18.366 -0.757 10.080 1.00 96.75 213 ILE A N 1
ATOM 1727 C CA . ILE A 1 213 ? -16.991 -1.182 10.402 1.00 96.75 213 ILE A CA 1
ATOM 1728 C C . ILE A 1 213 ? -16.789 -2.684 10.139 1.00 96.75 213 ILE A C 1
ATOM 1730 O O . ILE A 1 213 ? -15.772 -3.083 9.567 1.00 96.75 213 ILE A O 1
ATOM 1734 N N . ASP A 1 214 ? -17.752 -3.527 10.510 1.00 97.50 214 ASP A N 1
ATOM 1735 C CA . ASP A 1 214 ? -17.710 -4.967 10.222 1.00 97.50 214 ASP A CA 1
ATOM 1736 C C . ASP A 1 214 ? -17.710 -5.251 8.708 1.00 97.50 214 ASP A C 1
ATOM 1738 O O . ASP A 1 214 ? -16.895 -6.037 8.213 1.00 97.50 214 ASP A O 1
ATOM 1742 N N . ASN A 1 215 ? -18.551 -4.547 7.946 1.00 98.12 215 ASN A N 1
ATOM 1743 C CA . ASN A 1 215 ? -18.575 -4.620 6.485 1.00 98.12 215 ASN A CA 1
ATOM 1744 C C . ASN A 1 215 ? -17.248 -4.163 5.866 1.00 98.12 215 ASN A C 1
ATOM 1746 O O . ASN A 1 215 ? -16.751 -4.801 4.935 1.00 98.12 215 ASN A O 1
ATOM 1750 N N . LEU A 1 216 ? -16.629 -3.112 6.408 1.00 98.19 216 LEU A N 1
ATOM 1751 C CA . LEU A 1 216 ? -15.325 -2.627 5.964 1.00 98.19 216 LEU A CA 1
ATOM 1752 C C . LEU A 1 216 ? -14.225 -3.683 6.158 1.00 98.19 216 LEU A C 1
ATOM 1754 O O . LEU A 1 216 ? -13.411 -3.909 5.255 1.00 98.19 216 LEU A O 1
ATOM 1758 N N . TRP A 1 217 ? -14.216 -4.362 7.309 1.00 97.94 217 TRP A N 1
ATOM 1759 C CA . TRP A 1 217 ? -13.264 -5.434 7.616 1.00 97.94 217 TRP A CA 1
ATOM 1760 C C . TRP A 1 217 ? -13.458 -6.647 6.701 1.00 97.94 217 TRP A C 1
ATOM 1762 O O . TRP A 1 217 ? -12.493 -7.136 6.107 1.00 97.94 217 TRP A O 1
ATOM 1772 N N . LYS A 1 218 ? -14.704 -7.098 6.519 1.00 97.81 218 LYS A N 1
ATOM 1773 C CA . LYS A 1 218 ? -15.054 -8.206 5.612 1.00 97.81 218 LYS A CA 1
ATOM 1774 C C . LYS A 1 218 ? -14.745 -7.890 4.149 1.00 97.81 218 LYS A C 1
ATOM 1776 O O . LYS A 1 218 ? -14.243 -8.751 3.422 1.00 97.81 218 LYS A O 1
ATOM 1781 N N . GLY A 1 219 ? -14.992 -6.654 3.720 1.00 98.25 219 GLY A N 1
ATOM 1782 C CA . GLY A 1 219 ? -14.643 -6.185 2.382 1.00 98.25 219 GLY A CA 1
ATOM 1783 C C . GLY A 1 219 ? -13.136 -6.255 2.142 1.00 98.25 219 GLY A C 1
ATOM 1784 O O . GLY A 1 219 ? -12.692 -6.819 1.141 1.00 98.25 219 GLY A O 1
ATOM 1785 N N . PHE A 1 220 ? -12.335 -5.796 3.110 1.00 98.19 220 PHE A N 1
ATOM 1786 C CA . PHE A 1 220 ? -10.879 -5.893 3.016 1.00 98.19 220 PHE A CA 1
ATOM 1787 C C . PHE A 1 220 ? -10.390 -7.350 2.972 1.00 98.19 220 PHE A C 1
ATOM 1789 O O . PHE A 1 220 ? -9.540 -7.682 2.147 1.00 98.19 220 PHE A O 1
ATOM 1796 N N . GLN A 1 221 ? -10.947 -8.239 3.806 1.00 96.94 221 GLN A N 1
ATOM 1797 C CA . GLN A 1 221 ? -10.638 -9.676 3.761 1.00 96.94 221 GLN A CA 1
ATOM 1798 C C . GLN A 1 221 ? -10.927 -10.283 2.385 1.00 96.94 221 GLN A C 1
ATOM 1800 O O . GLN A 1 221 ? -10.092 -11.013 1.851 1.00 96.94 221 GLN A O 1
ATOM 1805 N N . THR A 1 222 ? -12.086 -9.957 1.805 1.00 97.50 222 THR A N 1
ATOM 1806 C CA . THR A 1 222 ? -12.508 -10.463 0.492 1.00 97.50 222 THR A CA 1
ATOM 1807 C C . THR A 1 222 ? -11.526 -10.034 -0.596 1.00 97.50 222 THR A C 1
ATOM 1809 O O . THR A 1 222 ? -11.023 -10.865 -1.349 1.00 97.50 222 THR A O 1
ATOM 1812 N N . LEU A 1 223 ? -11.171 -8.747 -0.631 1.00 98.19 223 LEU A N 1
ATOM 1813 C CA . LEU A 1 223 ? -10.203 -8.211 -1.589 1.00 98.19 223 LEU A CA 1
ATOM 1814 C C . LEU A 1 223 ? -8.799 -8.805 -1.388 1.00 98.19 223 LEU A C 1
ATOM 1816 O O . LEU A 1 223 ? -8.117 -9.137 -2.356 1.00 98.19 223 LEU A O 1
ATOM 1820 N N . MET A 1 224 ? -8.357 -8.982 -0.140 1.00 95.50 224 MET A N 1
ATOM 1821 C CA . MET A 1 224 ? -7.068 -9.613 0.155 1.00 95.50 224 MET A CA 1
ATOM 1822 C C . MET A 1 224 ? -7.034 -11.068 -0.328 1.00 95.50 224 MET A C 1
ATOM 1824 O O . MET A 1 224 ? -6.026 -11.501 -0.889 1.00 95.50 224 MET A O 1
ATOM 1828 N N . ARG A 1 225 ? -8.124 -11.817 -0.127 1.00 94.81 225 ARG A N 1
ATOM 1829 C CA . ARG A 1 225 ? -8.246 -13.208 -0.567 1.00 94.81 225 ARG A CA 1
ATOM 1830 C C . ARG A 1 225 ? -8.225 -13.316 -2.091 1.00 94.81 225 ARG A C 1
ATOM 1832 O O . ARG A 1 225 ? -7.467 -14.136 -2.602 1.00 94.81 225 ARG A O 1
ATOM 1839 N N . ALA A 1 226 ? -8.944 -12.441 -2.792 1.00 96.12 226 ALA A N 1
ATOM 1840 C CA . ALA A 1 226 ? -8.979 -12.397 -4.255 1.00 96.12 226 ALA A CA 1
ATOM 1841 C C . ALA A 1 226 ? -7.587 -12.231 -4.893 1.00 96.12 226 ALA A C 1
ATOM 1843 O O . ALA A 1 226 ? -7.303 -12.818 -5.932 1.00 96.12 226 ALA A O 1
ATOM 1844 N N . LEU A 1 227 ? -6.681 -11.492 -4.242 1.00 95.12 227 LEU A N 1
ATOM 1845 C CA . LEU A 1 227 ? -5.295 -11.305 -4.699 1.00 95.12 227 LEU A CA 1
ATOM 1846 C C . LEU A 1 227 ? -4.362 -12.492 -4.399 1.00 95.12 227 LEU A C 1
ATOM 1848 O O . LEU A 1 227 ? -3.203 -12.490 -4.815 1.00 95.12 227 LEU A O 1
ATOM 1852 N N . GLN A 1 228 ? -4.827 -13.478 -3.631 1.00 91.56 228 GLN A N 1
ATOM 1853 C CA . GLN A 1 228 ? -4.039 -14.621 -3.158 1.00 91.56 228 GLN A CA 1
ATOM 1854 C C . GLN A 1 228 ? -4.493 -15.955 -3.759 1.00 91.56 228 GLN A C 1
ATOM 1856 O O . GLN A 1 228 ? -3.988 -17.008 -3.356 1.00 91.56 228 GLN A O 1
ATOM 1861 N N . VAL A 1 229 ? -5.440 -15.922 -4.692 1.00 92.19 229 VAL A N 1
ATOM 1862 C CA . VAL A 1 229 ? -6.005 -17.106 -5.333 1.00 92.19 229 VAL A CA 1
ATOM 1863 C C . VAL A 1 229 ? -5.843 -17.057 -6.849 1.00 92.19 229 VAL A C 1
ATOM 1865 O O . VAL A 1 229 ? -5.578 -16.013 -7.441 1.00 92.19 229 VAL A O 1
ATOM 1868 N N . GLN A 1 230 ? -5.948 -18.229 -7.467 1.00 90.62 230 GLN A N 1
ATOM 1869 C CA . GLN A 1 230 ? -5.888 -18.402 -8.917 1.00 90.62 230 GLN A CA 1
ATOM 1870 C C . GLN A 1 230 ? -7.280 -18.203 -9.530 1.00 90.62 230 GLN A C 1
ATOM 1872 O O . GLN A 1 230 ? -8.277 -18.336 -8.828 1.00 90.62 230 GLN A O 1
ATOM 1877 N N . GLU A 1 231 ? -7.352 -17.961 -10.840 1.00 90.81 231 GLU A N 1
ATOM 1878 C CA . GLU A 1 231 ? -8.603 -17.678 -11.574 1.00 90.81 231 GLU A CA 1
ATOM 1879 C C . GLU A 1 231 ? -9.711 -18.731 -11.392 1.00 90.81 231 GLU A C 1
ATOM 1881 O O . GLU A 1 231 ? -10.894 -18.441 -11.530 1.00 90.81 231 GLU A O 1
ATOM 1886 N N . ASN A 1 232 ? -9.344 -19.975 -11.085 1.00 92.06 232 ASN A N 1
ATOM 1887 C CA . ASN A 1 232 ? -10.286 -21.074 -10.888 1.00 92.06 232 ASN A CA 1
ATOM 1888 C C . ASN A 1 232 ? -10.857 -21.174 -9.460 1.00 92.06 232 ASN A C 1
ATOM 1890 O O . ASN A 1 232 ? -11.672 -22.063 -9.201 1.00 92.06 232 ASN A O 1
ATOM 1894 N N . ASP A 1 233 ? -10.405 -20.335 -8.532 1.00 95.44 233 ASP A N 1
ATOM 1895 C CA . ASP A 1 233 ? -10.878 -20.297 -7.149 1.00 95.44 233 ASP A CA 1
ATOM 1896 C C . ASP A 1 233 ? -12.159 -19.445 -7.044 1.00 95.44 233 ASP A C 1
ATOM 1898 O O . ASP A 1 233 ? -12.244 -18.395 -7.680 1.00 95.44 233 ASP A O 1
ATOM 1902 N N . PRO A 1 234 ? -13.171 -19.852 -6.254 1.00 95.12 234 PRO A N 1
ATOM 1903 C CA . PRO A 1 234 ? -14.399 -19.072 -6.080 1.00 95.12 234 PRO A CA 1
ATOM 1904 C C . PRO A 1 234 ? -14.182 -17.674 -5.487 1.00 95.12 234 PRO A C 1
ATOM 1906 O O . PRO A 1 234 ? -15.038 -16.813 -5.681 1.00 95.12 234 PRO A O 1
ATOM 1909 N N . ASP A 1 235 ? -13.074 -17.446 -4.777 1.00 95.31 235 ASP A N 1
ATOM 1910 C CA . ASP A 1 235 ? -12.749 -16.140 -4.203 1.00 95.31 235 ASP A CA 1
ATOM 1911 C C . ASP A 1 235 ? -12.035 -15.213 -5.208 1.00 95.31 235 ASP A C 1
ATOM 1913 O O . ASP A 1 235 ? -11.748 -14.058 -4.882 1.00 95.31 235 ASP A O 1
ATOM 1917 N N . TYR A 1 236 ? -11.708 -15.697 -6.414 1.00 95.00 236 TYR A N 1
ATOM 1918 C CA . TYR A 1 236 ? -11.073 -14.884 -7.447 1.00 95.00 236 TYR A CA 1
ATOM 1919 C C . TYR A 1 236 ? -12.015 -13.779 -7.933 1.00 95.00 236 TYR A C 1
ATOM 1921 O O . TYR A 1 236 ? -13.205 -13.995 -8.167 1.00 95.00 236 TYR A O 1
ATOM 1929 N N . LEU A 1 237 ? -11.456 -12.586 -8.133 1.00 96.38 237 LEU A N 1
ATOM 1930 C CA . LEU A 1 237 ? -12.162 -11.458 -8.724 1.00 96.38 237 LEU A CA 1
ATOM 1931 C C . LEU A 1 237 ? -11.461 -11.038 -10.011 1.00 96.38 237 LEU A C 1
ATOM 1933 O O . LEU A 1 237 ? -10.313 -10.600 -9.981 1.00 96.38 237 LEU A O 1
ATOM 1937 N N . GLU A 1 238 ? -12.199 -11.098 -11.119 1.00 95.19 238 GLU A N 1
ATOM 1938 C CA . GLU A 1 238 ? -11.793 -10.508 -12.399 1.00 95.19 238 GLU A CA 1
ATOM 1939 C C . GLU A 1 238 ? -11.384 -9.034 -12.217 1.00 95.19 238 GLU A C 1
ATOM 1941 O O . GLU A 1 238 ? -12.030 -8.327 -11.429 1.00 95.19 238 GLU A O 1
ATOM 1946 N N . PRO A 1 239 ? -10.402 -8.511 -12.979 1.00 95.00 239 PRO A N 1
ATOM 1947 C CA . PRO A 1 239 ? -9.848 -7.170 -12.769 1.00 95.00 239 PRO A CA 1
ATOM 1948 C C . PRO A 1 239 ? -10.898 -6.055 -12.669 1.00 95.00 239 PRO A C 1
ATOM 1950 O O . PRO A 1 239 ? -10.816 -5.195 -11.791 1.00 95.00 239 PRO A O 1
ATOM 1953 N N . GLN A 1 240 ? -11.937 -6.089 -13.511 1.00 95.50 240 GLN A N 1
ATOM 1954 C CA . GLN A 1 240 ? -13.002 -5.083 -13.487 1.00 95.50 240 GLN A CA 1
ATOM 1955 C C . GLN A 1 240 ? -13.900 -5.194 -12.244 1.00 95.50 240 GLN A C 1
ATOM 1957 O O . GLN A 1 240 ? -14.300 -4.170 -11.687 1.00 95.50 240 GLN A O 1
ATOM 1962 N N . HIS A 1 241 ? -14.204 -6.413 -11.787 1.00 97.19 241 HIS A N 1
ATOM 1963 C CA . HIS A 1 241 ? -14.962 -6.627 -10.551 1.00 97.19 241 HIS A CA 1
ATOM 1964 C C . HIS A 1 241 ? -14.135 -6.224 -9.330 1.00 97.19 241 HIS A C 1
ATOM 1966 O O . HIS A 1 241 ? -14.651 -5.544 -8.444 1.00 97.19 241 HIS A O 1
ATOM 1972 N N . PHE A 1 242 ? -12.841 -6.567 -9.317 1.00 98.06 242 PHE A N 1
ATOM 1973 C CA . PHE A 1 242 ? -11.912 -6.116 -8.288 1.00 98.06 242 PHE A CA 1
ATOM 1974 C C . PHE A 1 242 ? -11.854 -4.585 -8.239 1.00 98.06 242 PHE A C 1
ATOM 1976 O O . PHE A 1 242 ? -11.986 -4.013 -7.159 1.00 98.06 242 PHE A O 1
ATOM 1983 N N . LYS A 1 243 ? -11.728 -3.915 -9.399 1.00 97.88 243 LYS A N 1
ATOM 1984 C CA . LYS A 1 243 ? -11.738 -2.446 -9.509 1.00 97.88 243 LYS A CA 1
ATOM 1985 C C . LYS A 1 243 ? -12.990 -1.859 -8.870 1.00 97.88 243 LYS A C 1
ATOM 1987 O O . LYS A 1 243 ? -12.873 -0.988 -8.020 1.00 97.88 243 LYS A O 1
ATOM 1992 N N . THR A 1 244 ? -14.178 -2.328 -9.239 1.00 98.00 244 THR A N 1
ATOM 1993 C CA . THR A 1 244 ? -15.423 -1.805 -8.659 1.00 98.00 244 THR A CA 1
ATOM 1994 C C . THR A 1 244 ? -15.462 -2.009 -7.144 1.00 98.00 244 THR A C 1
ATOM 1996 O O . THR A 1 244 ? -15.679 -1.049 -6.407 1.00 98.00 244 THR A O 1
ATOM 1999 N N . TYR A 1 245 ? -15.163 -3.220 -6.671 1.00 98.62 245 TYR A N 1
ATOM 2000 C CA . TYR A 1 245 ? -15.252 -3.545 -5.250 1.00 98.62 245 TYR A CA 1
ATOM 2001 C C . TYR A 1 245 ? -14.231 -2.751 -4.416 1.00 98.62 245 TYR A C 1
ATOM 2003 O O . TYR A 1 245 ? -14.588 -2.143 -3.411 1.00 98.62 245 TYR A O 1
ATOM 2011 N N . VAL A 1 246 ? -12.968 -2.645 -4.842 1.00 98.56 246 VAL A N 1
ATOM 2012 C CA . VAL A 1 246 ? -11.972 -1.874 -4.076 1.00 98.56 246 VAL A CA 1
ATOM 2013 C C . VAL A 1 246 ? -12.303 -0.378 -4.019 1.00 98.56 246 VAL A C 1
ATOM 2015 O O . VAL A 1 246 ? -11.976 0.292 -3.038 1.00 98.56 246 VAL A O 1
ATOM 2018 N N . ARG A 1 247 ? -12.994 0.159 -5.034 1.00 98.12 247 ARG A N 1
ATOM 2019 C CA . ARG A 1 247 ? -13.454 1.557 -5.053 1.00 98.12 247 ARG A CA 1
ATOM 2020 C C . ARG A 1 247 ? -14.602 1.781 -4.074 1.00 98.12 247 ARG A C 1
ATOM 2022 O O . ARG A 1 247 ? -14.568 2.761 -3.335 1.00 98.12 247 ARG A O 1
ATOM 2029 N N . GLU A 1 248 ? -15.569 0.870 -4.026 1.00 98.19 248 GLU A N 1
ATOM 2030 C CA . GLU A 1 248 ? -16.652 0.888 -3.032 1.00 98.19 248 GLU A CA 1
ATOM 2031 C C . GLU A 1 248 ? -16.107 0.721 -1.609 1.00 98.19 248 GLU A C 1
ATOM 2033 O O . GLU A 1 248 ? -16.467 1.486 -0.719 1.00 98.19 248 GLU A O 1
ATOM 2038 N N . TRP A 1 249 ? -15.161 -0.199 -1.413 1.00 98.62 249 TRP A N 1
ATOM 2039 C CA . TRP A 1 249 ? -14.473 -0.389 -0.138 1.00 98.62 249 TRP A CA 1
ATOM 2040 C C . TRP A 1 249 ? -13.739 0.877 0.320 1.00 98.62 249 TRP A C 1
ATOM 2042 O O . TRP A 1 249 ? -13.837 1.261 1.482 1.00 98.62 249 TRP A O 1
ATOM 2052 N N . GLY A 1 250 ? -13.038 1.564 -0.590 1.00 98.19 250 GLY A N 1
ATOM 2053 C CA . GLY A 1 250 ? -12.375 2.829 -0.275 1.00 98.19 250 GLY A CA 1
ATOM 2054 C C . GLY A 1 250 ? -13.360 3.929 0.134 1.00 98.19 250 GLY A C 1
ATOM 2055 O O . GLY A 1 250 ? -13.067 4.697 1.046 1.00 98.19 250 GLY A O 1
ATOM 2056 N N . LYS A 1 251 ? -14.537 3.998 -0.502 1.00 97.69 251 LYS A N 1
ATOM 2057 C CA . LYS A 1 251 ? -15.597 4.948 -0.120 1.00 97.69 251 LYS A CA 1
ATOM 2058 C C . LYS A 1 251 ? -16.165 4.629 1.260 1.00 97.69 251 LYS A C 1
ATOM 2060 O O . LYS A 1 251 ? -16.234 5.528 2.088 1.00 97.69 251 LYS A O 1
ATOM 2065 N N . LEU A 1 252 ? -16.450 3.356 1.538 1.00 98.06 252 LEU A N 1
ATOM 2066 C CA . LEU A 1 252 ? -16.866 2.911 2.869 1.00 98.06 252 LEU A CA 1
ATOM 2067 C C . LEU A 1 252 ? -15.805 3.236 3.933 1.00 98.06 252 LEU A C 1
ATOM 2069 O O . LEU A 1 252 ? -16.146 3.632 5.040 1.00 98.06 252 LEU A O 1
ATOM 2073 N N . PHE A 1 253 ? -14.512 3.128 3.604 1.00 97.88 253 PHE A N 1
ATOM 2074 C CA . PHE A 1 253 ? -13.441 3.519 4.525 1.00 97.88 253 PHE A CA 1
ATOM 2075 C C . PHE A 1 253 ? -13.565 4.993 4.947 1.00 97.88 253 PHE A C 1
ATOM 2077 O O . PHE A 1 253 ? -13.434 5.289 6.130 1.00 97.88 253 PHE A O 1
ATOM 2084 N N . LEU A 1 254 ? -13.846 5.901 4.005 1.00 96.06 254 LEU A N 1
ATOM 2085 C CA . LEU A 1 254 ? -14.044 7.333 4.282 1.00 96.06 254 LEU A CA 1
ATOM 2086 C C . LEU A 1 254 ? -15.356 7.652 5.004 1.00 96.06 254 LEU A C 1
ATOM 2088 O O . LEU A 1 254 ? -15.473 8.704 5.621 1.00 96.06 254 LEU A O 1
ATOM 2092 N N . GLU A 1 255 ? -16.352 6.775 4.922 1.00 95.50 255 GLU A N 1
ATOM 2093 C CA . GLU A 1 255 ? -17.568 6.911 5.726 1.00 95.50 255 GLU A CA 1
ATOM 2094 C C . GLU A 1 255 ? -17.297 6.558 7.196 1.00 95.50 255 GLU A C 1
ATOM 2096 O O . GLU A 1 255 ? -17.901 7.153 8.087 1.00 95.50 255 GLU A O 1
ATOM 2101 N N . MET A 1 256 ? -16.384 5.611 7.454 1.00 94.31 256 MET A N 1
ATOM 2102 C CA . MET A 1 256 ? -16.084 5.098 8.798 1.00 94.31 256 MET A CA 1
ATOM 2103 C C . MET A 1 256 ? -14.949 5.838 9.518 1.00 94.31 256 MET A C 1
ATOM 2105 O O . MET A 1 256 ? -14.924 5.860 10.749 1.00 94.31 256 MET A O 1
ATOM 2109 N N . TYR A 1 257 ? -13.997 6.409 8.779 1.00 93.62 257 TYR A N 1
ATOM 2110 C CA . TYR A 1 257 ? -12.769 7.004 9.315 1.00 93.62 257 TYR A CA 1
ATOM 2111 C C . TYR A 1 257 ? -12.495 8.391 8.727 1.00 93.62 257 TYR A C 1
ATOM 2113 O O . TYR A 1 257 ? -13.158 8.823 7.787 1.00 93.62 257 TYR A O 1
ATOM 2121 N N . TYR A 1 258 ? -11.522 9.113 9.288 1.00 92.12 258 TYR A N 1
ATOM 2122 C CA . TYR A 1 258 ? -11.236 10.479 8.861 1.00 92.12 258 TYR A CA 1
ATOM 2123 C C . TYR A 1 258 ? -10.497 10.510 7.520 1.00 92.12 258 TYR A C 1
ATOM 2125 O O . TYR A 1 258 ? -9.709 9.626 7.191 1.00 92.12 258 TYR A O 1
ATOM 2133 N N . ASP A 1 259 ? -10.665 11.603 6.779 1.00 92.25 259 ASP A N 1
ATOM 2134 C CA . ASP A 1 259 ? -9.941 11.863 5.530 1.00 92.25 259 ASP A CA 1
ATOM 2135 C C . ASP A 1 259 ? -8.416 11.695 5.659 1.00 92.25 259 ASP A C 1
ATOM 2137 O O . ASP A 1 259 ? -7.758 11.181 4.749 1.00 92.25 259 ASP A O 1
ATOM 2141 N N . ASP A 1 260 ? -7.861 12.107 6.803 1.00 91.56 260 ASP A N 1
ATOM 2142 C CA . ASP A 1 260 ? -6.427 12.041 7.103 1.00 91.56 260 ASP A CA 1
ATOM 2143 C C . ASP A 1 260 ? -5.915 10.597 7.295 1.00 91.56 260 ASP A C 1
ATOM 2145 O O . ASP A 1 260 ? -4.702 10.364 7.242 1.00 91.56 260 ASP A O 1
ATOM 2149 N N . ASP A 1 261 ? -6.816 9.621 7.454 1.00 93.44 261 ASP A N 1
ATOM 2150 C CA . ASP A 1 261 ? -6.487 8.199 7.585 1.00 93.44 261 ASP A CA 1
ATOM 2151 C C . ASP A 1 261 ? -6.240 7.519 6.229 1.00 93.44 261 ASP A C 1
ATOM 2153 O O . ASP A 1 261 ? -5.716 6.399 6.178 1.00 93.44 261 ASP A O 1
ATOM 2157 N N . ILE A 1 262 ? -6.549 8.178 5.103 1.00 95.31 262 ILE A N 1
ATOM 2158 C CA . ILE A 1 262 ? -6.202 7.640 3.786 1.00 95.31 262 ILE A CA 1
ATOM 2159 C C . ILE A 1 262 ? -4.686 7.666 3.600 1.00 95.31 262 ILE A C 1
ATOM 2161 O O . ILE A 1 262 ? -4.038 8.702 3.441 1.00 95.31 262 ILE A O 1
ATOM 2165 N N . THR A 1 263 ? -4.105 6.471 3.553 1.00 96.56 263 THR A N 1
ATOM 2166 C CA . THR A 1 263 ? -2.663 6.290 3.383 1.00 96.56 263 THR A CA 1
ATOM 2167 C C . THR A 1 263 ? -2.263 6.110 1.914 1.00 96.56 263 THR A C 1
ATOM 2169 O O . THR A 1 263 ? -3.067 5.674 1.086 1.00 96.56 263 THR A O 1
ATOM 2172 N N . PRO A 1 264 ? -0.975 6.321 1.576 1.00 97.69 264 PRO A N 1
ATOM 2173 C CA . PRO A 1 264 ? -0.404 5.922 0.286 1.00 97.69 264 PRO A CA 1
ATOM 2174 C C . PRO A 1 264 ? -0.685 4.467 -0.114 1.00 97.69 264 PRO A C 1
ATOM 2176 O O . PRO A 1 264 ? -0.842 4.165 -1.298 1.00 97.69 264 PRO A O 1
ATOM 2179 N N . TYR A 1 265 ? -0.777 3.568 0.869 1.00 97.50 265 TYR A N 1
ATOM 2180 C CA . TYR A 1 265 ? -1.111 2.164 0.650 1.00 97.50 265 TYR A CA 1
ATOM 2181 C C . TYR A 1 265 ? -2.584 1.981 0.273 1.00 97.50 265 TYR A C 1
ATOM 2183 O O . TYR A 1 265 ? -2.857 1.250 -0.671 1.00 97.50 265 TYR A O 1
ATOM 2191 N N . ILE A 1 266 ? -3.521 2.698 0.909 1.00 98.06 266 ILE A N 1
ATOM 2192 C CA . ILE A 1 266 ? -4.931 2.707 0.479 1.00 98.06 266 ILE A CA 1
ATOM 2193 C C . ILE A 1 266 ? -5.058 3.281 -0.935 1.00 98.06 266 ILE A C 1
ATOM 2195 O O . ILE A 1 266 ? -5.687 2.658 -1.782 1.00 98.06 266 ILE A O 1
ATOM 2199 N N . HIS A 1 267 ? -4.403 4.407 -1.232 1.00 98.19 267 HIS A N 1
ATOM 2200 C CA . HIS A 1 267 ? -4.385 4.965 -2.590 1.00 98.19 267 HIS A CA 1
ATOM 2201 C C . HIS A 1 267 ? -3.904 3.931 -3.622 1.00 98.19 267 HIS A C 1
ATOM 2203 O O . HIS A 1 267 ? -4.536 3.724 -4.656 1.00 98.19 267 HIS A O 1
ATOM 2209 N N . THR A 1 268 ? -2.817 3.226 -3.314 1.00 98.12 268 THR A N 1
ATOM 2210 C CA . THR A 1 268 ? -2.266 2.184 -4.190 1.00 98.12 268 THR A CA 1
ATOM 2211 C C . THR A 1 268 ? -3.218 1.004 -4.347 1.00 98.12 268 THR A C 1
ATOM 2213 O O . THR A 1 268 ? -3.397 0.507 -5.456 1.00 98.12 268 THR A O 1
ATOM 2216 N N . PHE A 1 269 ? -3.861 0.577 -3.262 1.00 98.38 269 PHE A N 1
ATOM 2217 C CA . PHE A 1 269 ? -4.842 -0.501 -3.277 1.00 98.38 269 PHE A CA 1
ATOM 2218 C C . PHE A 1 269 ? -6.053 -0.161 -4.147 1.00 98.38 269 PHE A C 1
ATOM 2220 O O . PHE A 1 269 ? -6.492 -0.980 -4.945 1.00 98.38 269 PHE A O 1
ATOM 2227 N N . VAL A 1 270 ? -6.547 1.070 -4.032 1.00 98.31 270 VAL A N 1
ATOM 2228 C CA . VAL A 1 270 ? -7.752 1.540 -4.715 1.00 98.31 270 VAL A CA 1
ATOM 2229 C C . VAL A 1 270 ? -7.512 1.819 -6.200 1.00 98.31 270 VAL A C 1
ATOM 2231 O O . VAL A 1 270 ? -8.376 1.510 -7.017 1.00 98.31 270 VAL A O 1
ATOM 2234 N N . TYR A 1 271 ? -6.362 2.395 -6.561 1.00 98.31 271 TYR A N 1
ATOM 2235 C CA . TYR A 1 271 ? -6.114 2.856 -7.930 1.00 98.31 271 TYR A CA 1
ATOM 2236 C C . TYR A 1 271 ? -5.134 1.983 -8.713 1.00 98.31 271 TYR A C 1
ATOM 2238 O O . TYR A 1 271 ? -5.375 1.706 -9.885 1.00 98.31 271 TYR A O 1
ATOM 2246 N N . HIS A 1 272 ? -4.043 1.524 -8.099 1.00 98.12 272 HIS A N 1
ATOM 2247 C CA . HIS A 1 272 ? -2.948 0.883 -8.835 1.00 98.12 272 HIS A CA 1
ATOM 2248 C C . HIS A 1 272 ? -3.030 -0.642 -8.852 1.00 98.12 272 HIS A C 1
ATOM 2250 O O . HIS A 1 272 ? -2.687 -1.242 -9.866 1.00 98.12 272 HIS A O 1
ATOM 2256 N N . VAL A 1 273 ? -3.536 -1.285 -7.795 1.00 97.94 273 VAL A N 1
ATOM 2257 C CA . VAL A 1 273 ? -3.762 -2.742 -7.815 1.00 97.94 273 VAL A CA 1
ATOM 2258 C C . VAL A 1 273 ? -4.677 -3.164 -8.974 1.00 97.94 273 VAL A C 1
ATOM 2260 O O . VAL A 1 273 ? -4.280 -4.075 -9.699 1.00 97.94 273 VAL A O 1
ATOM 2263 N N . PRO A 1 274 ? -5.828 -2.507 -9.238 1.00 97.62 274 PRO A N 1
ATOM 2264 C CA . PRO A 1 274 ? -6.649 -2.845 -10.400 1.00 97.62 274 PRO A CA 1
ATOM 2265 C C . PRO A 1 274 ? -5.911 -2.709 -11.737 1.00 97.62 274 PRO A C 1
ATOM 2267 O O . PRO A 1 274 ? -6.053 -3.573 -12.594 1.00 97.62 274 PRO A O 1
ATOM 2270 N N . GLN A 1 275 ? -5.086 -1.668 -11.902 1.00 97.75 275 GLN A N 1
ATOM 2271 C CA . GLN A 1 275 ? -4.283 -1.474 -13.116 1.00 97.75 275 GLN A CA 1
ATOM 2272 C C . GLN A 1 275 ? -3.248 -2.594 -13.293 1.00 97.75 275 GLN A C 1
ATOM 2274 O O . GLN A 1 275 ? -3.060 -3.097 -14.396 1.00 97.75 275 GLN A O 1
ATOM 2279 N N . PHE A 1 276 ? -2.600 -3.036 -12.210 1.00 97.06 276 PHE A N 1
ATOM 2280 C CA . PHE A 1 276 ? -1.680 -4.173 -12.277 1.00 97.06 276 PHE A CA 1
ATOM 2281 C C . PHE A 1 276 ? -2.386 -5.499 -12.557 1.00 97.06 276 PHE A C 1
ATOM 2283 O O . PHE A 1 276 ? -1.829 -6.328 -13.269 1.00 97.06 276 PHE A O 1
ATOM 2290 N N . LEU A 1 277 ? -3.599 -5.705 -12.040 1.00 95.75 277 LEU A N 1
ATOM 2291 C CA . LEU A 1 277 ? -4.407 -6.873 -12.393 1.00 95.75 277 LEU A CA 1
ATOM 2292 C C . LEU A 1 277 ? -4.804 -6.860 -13.873 1.00 95.75 277 LEU A C 1
ATOM 2294 O O . LEU A 1 277 ? -4.756 -7.900 -14.515 1.00 95.75 277 LEU A O 1
ATOM 2298 N N . GLU A 1 278 ? -5.143 -5.698 -14.431 1.00 95.06 278 GLU A N 1
ATOM 2299 C CA . GLU A 1 278 ? -5.453 -5.563 -15.859 1.00 95.06 278 GLU A CA 1
ATOM 2300 C C . GLU A 1 278 ? -4.237 -5.865 -16.749 1.00 95.06 278 GLU A C 1
ATOM 2302 O O . GLU A 1 278 ? -4.379 -6.513 -17.783 1.00 95.06 278 GLU A O 1
ATOM 2307 N N . MET A 1 279 ? -3.035 -5.451 -16.335 1.00 94.00 279 MET A N 1
ATOM 2308 C CA . MET A 1 279 ? -1.801 -5.711 -17.088 1.00 94.00 279 MET A CA 1
ATOM 2309 C C . MET A 1 279 ? -1.298 -7.153 -16.954 1.00 94.00 279 MET A C 1
ATOM 2311 O O . MET A 1 279 ? -0.824 -7.724 -17.934 1.00 94.00 279 MET A O 1
ATOM 2315 N N . HIS A 1 280 ? -1.374 -7.734 -15.752 1.00 90.62 280 HIS A N 1
ATOM 2316 C CA . HIS A 1 280 ? -0.656 -8.973 -15.417 1.00 90.62 280 HIS A CA 1
ATOM 2317 C C . HIS A 1 280 ? -1.565 -10.172 -15.123 1.00 90.62 280 HIS A C 1
ATOM 2319 O O . HIS A 1 280 ? -1.067 -11.282 -14.944 1.00 90.62 280 HIS A O 1
ATOM 2325 N N . GLY A 1 281 ? -2.881 -9.969 -15.027 1.00 87.94 281 GLY A N 1
ATOM 2326 C CA . GLY A 1 281 ? -3.884 -10.977 -14.659 1.00 87.94 281 GLY A CA 1
ATOM 2327 C C . GLY A 1 281 ? -3.870 -11.346 -13.170 1.00 87.94 281 GLY A C 1
ATOM 2328 O O . GLY A 1 281 ? -4.898 -11.298 -12.496 1.00 87.94 281 GLY A O 1
ATOM 2329 N N . THR A 1 282 ? -2.693 -11.662 -12.624 1.00 88.88 282 THR A N 1
ATOM 2330 C CA . THR A 1 282 ? -2.489 -12.002 -11.211 1.00 88.88 282 THR A CA 1
ATOM 2331 C C . THR A 1 282 ? -1.249 -11.329 -10.629 1.00 88.88 282 THR A C 1
ATOM 2333 O O . THR A 1 282 ? -0.231 -11.149 -11.296 1.00 88.88 282 THR A O 1
ATOM 2336 N N . LEU A 1 283 ? -1.313 -10.996 -9.337 1.00 90.75 283 LEU A N 1
ATOM 2337 C CA . LEU A 1 283 ? -0.177 -10.460 -8.578 1.00 90.75 283 LEU A CA 1
ATOM 2338 C C . LEU A 1 283 ? 0.536 -11.520 -7.735 1.00 90.75 283 LEU A C 1
ATOM 2340 O O . LEU A 1 283 ? 1.534 -11.217 -7.084 1.00 90.75 283 LEU A O 1
ATOM 2344 N N . MET A 1 284 ? 0.068 -12.773 -7.749 1.00 85.62 284 MET A N 1
ATOM 2345 C CA . MET A 1 284 ? 0.639 -13.834 -6.913 1.00 85.62 284 MET A CA 1
ATOM 2346 C C . MET A 1 284 ? 2.115 -14.106 -7.219 1.00 85.62 284 MET A C 1
ATOM 2348 O O . MET A 1 284 ? 2.866 -14.478 -6.319 1.00 85.62 284 MET A O 1
ATOM 2352 N N . GLN A 1 285 ? 2.539 -13.896 -8.465 1.00 84.00 285 GLN A N 1
ATOM 2353 C CA . GLN A 1 285 ? 3.931 -14.053 -8.893 1.00 84.00 285 GLN A CA 1
ATOM 2354 C C . GLN A 1 285 ? 4.856 -12.920 -8.415 1.00 84.00 285 GLN A C 1
ATOM 2356 O O . GLN A 1 285 ? 6.069 -13.103 -8.371 1.00 84.00 285 GLN A O 1
ATOM 2361 N N . PHE A 1 286 ? 4.295 -11.784 -7.987 1.00 82.75 286 PHE A N 1
ATOM 2362 C CA . PHE A 1 286 ? 5.023 -10.586 -7.560 1.00 82.75 286 PHE A CA 1
ATOM 2363 C C . PHE A 1 286 ? 4.875 -10.358 -6.050 1.00 82.75 286 PHE A C 1
ATOM 2365 O O . PHE A 1 286 ? 4.362 -9.335 -5.605 1.00 82.75 286 PHE A O 1
ATOM 2372 N N . ASN A 1 287 ? 5.270 -11.339 -5.236 1.00 72.44 287 ASN A N 1
ATOM 2373 C CA . ASN A 1 287 ? 5.171 -11.220 -3.782 1.00 72.44 287 ASN A CA 1
ATOM 2374 C C . ASN A 1 287 ? 6.550 -11.295 -3.110 1.00 72.44 287 ASN A C 1
ATOM 2376 O O . ASN A 1 287 ? 7.343 -12.193 -3.390 1.00 72.44 287 ASN A O 1
ATOM 2380 N N . CYS A 1 288 ? 6.825 -10.372 -2.184 1.00 76.00 288 CYS A N 1
ATOM 2381 C CA . CYS A 1 288 ? 8.112 -10.305 -1.482 1.00 76.00 288 CYS A CA 1
ATOM 2382 C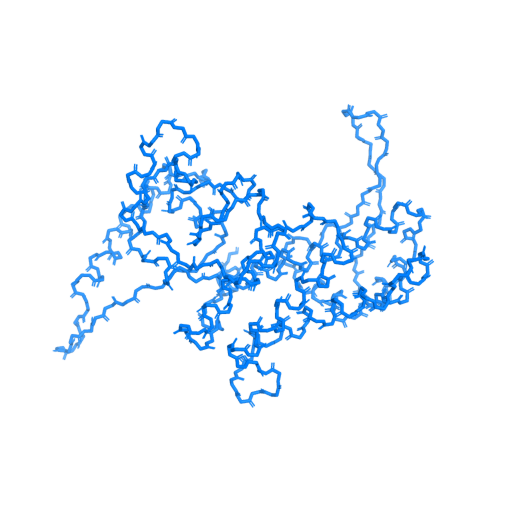 C . CYS A 1 288 ? 8.229 -11.294 -0.304 1.00 76.00 288 CYS A C 1
ATOM 2384 O O . CYS A 1 288 ? 9.228 -11.296 0.412 1.00 76.00 288 CYS A O 1
ATOM 2386 N N . GLN A 1 289 ? 7.247 -12.178 -0.082 1.00 68.38 289 GLN A N 1
ATOM 2387 C CA . GLN A 1 289 ? 7.254 -13.086 1.077 1.00 68.38 289 GLN A CA 1
ATOM 2388 C C . GLN A 1 289 ? 8.429 -14.079 1.107 1.00 68.38 289 GLN A C 1
ATOM 2390 O O . GLN A 1 289 ? 8.917 -14.352 2.205 1.00 68.38 289 GLN A O 1
ATOM 2395 N N . PRO A 1 290 ? 8.879 -14.673 -0.019 1.00 67.12 290 PRO A N 1
ATOM 2396 C CA . PRO A 1 290 ? 10.027 -15.573 -0.015 1.00 67.12 290 PRO A CA 1
ATOM 2397 C C . PRO A 1 290 ? 11.317 -14.856 0.377 1.00 67.12 290 PRO A C 1
ATOM 2399 O O . PRO A 1 290 ? 12.116 -15.436 1.106 1.00 67.12 290 PRO A O 1
ATOM 2402 N N . VAL A 1 291 ? 11.481 -13.601 -0.061 1.00 65.31 291 VAL A N 1
ATOM 2403 C CA . VAL A 1 291 ? 12.645 -12.761 0.259 1.00 65.31 291 VAL A CA 1
ATOM 2404 C C . VAL A 1 291 ? 12.712 -12.523 1.766 1.00 65.31 291 VAL A C 1
ATOM 2406 O O . VAL A 1 291 ? 13.716 -12.834 2.394 1.00 65.31 291 VAL A O 1
ATOM 2409 N N . GLU A 1 292 ? 11.600 -12.104 2.368 1.00 66.94 292 GLU A N 1
ATOM 2410 C CA . GLU A 1 292 ? 11.505 -11.833 3.808 1.00 66.94 292 GLU A CA 1
ATOM 2411 C C . GLU A 1 292 ? 11.693 -13.073 4.698 1.00 66.94 292 GLU A C 1
ATOM 2413 O O . GLU A 1 292 ? 12.082 -12.953 5.852 1.00 66.94 292 GLU A O 1
ATOM 2418 N N . LYS A 1 293 ? 11.407 -14.283 4.196 1.00 63.41 293 LYS A N 1
ATOM 2419 C CA . LYS A 1 293 ? 11.660 -15.534 4.941 1.00 63.41 293 LYS A CA 1
ATOM 2420 C C . LYS A 1 293 ? 13.123 -15.974 4.899 1.00 63.41 293 LYS A C 1
ATOM 2422 O O . LYS A 1 293 ? 13.498 -16.857 5.669 1.00 63.41 293 LYS A O 1
ATOM 2427 N N . ALA A 1 294 ? 13.899 -15.445 3.957 1.00 53.00 294 ALA A N 1
ATOM 2428 C CA . ALA A 1 294 ? 15.314 -15.752 3.796 1.00 53.00 294 ALA A CA 1
ATOM 2429 C C . ALA A 1 294 ? 16.226 -14.788 4.581 1.00 53.00 294 ALA A C 1
ATOM 2431 O O . ALA A 1 294 ? 17.412 -15.088 4.735 1.00 53.00 294 ALA A O 1
ATOM 2432 N N . CYS A 1 295 ? 15.679 -13.665 5.062 1.00 48.41 295 CYS A N 1
ATOM 2433 C CA . CYS A 1 295 ? 16.332 -12.684 5.932 1.00 48.41 295 CYS A CA 1
ATOM 2434 C C . CYS A 1 295 ? 16.102 -12.992 7.419 1.00 48.41 295 CYS A C 1
ATOM 2436 O O . CYS A 1 295 ? 17.038 -12.721 8.205 1.00 48.41 295 CYS A O 1
#